Protein AF-A0A1I7XIH5-F1 (afdb_monomer_lite)

Sequence (200 aa):
MGDYDECIDVHHPSDTSYRTQFCWAHIYFPIKELMKAINLPFDDIVSVLNFLPKNLGFDTVCSVTCRQPDKDYSSGFWIVTLTVPYAMFLLFYAVMVPYVDSGPNEAVNIRDATNCRSSWWMNMLYINNVMPYNKECFGISWYLAADTQMFAFSPLFLVPFLFSPILGFTTLFCVLLFSTGISYIDIITLDLPITVVRAM

Organism: Heterorhabditis bacteriophora (NCBI:txid37862)

Structure (mmCIF, N/CA/C/O backbone):
data_AF-A0A1I7XIH5-F1
#
_entry.id   AF-A0A1I7XIH5-F1
#
loop_
_atom_site.group_PDB
_atom_site.id
_atom_site.type_symbol
_atom_site.label_atom_id
_atom_site.label_alt_id
_atom_site.label_comp_id
_atom_site.label_asym_id
_atom_site.label_entity_id
_atom_site.label_seq_id
_atom_site.pdbx_PDB_ins_code
_atom_site.Cartn_x
_atom_site.Cartn_y
_atom_site.Cartn_z
_atom_site.occupancy
_atom_site.B_iso_or_equiv
_atom_site.auth_seq_id
_atom_site.auth_comp_id
_atom_site.auth_asym_id
_atom_site.auth_atom_id
_atom_site.pdbx_PDB_model_num
ATOM 1 N N . MET A 1 1 ? -35.854 24.917 -5.843 1.00 31.05 1 MET A N 1
ATOM 2 C CA . MET A 1 1 ? -35.043 26.023 -6.387 1.00 31.05 1 MET A CA 1
ATOM 3 C C . MET A 1 1 ? -34.839 26.942 -5.210 1.00 31.05 1 MET A C 1
ATOM 5 O O . MET A 1 1 ? -35.836 27.436 -4.700 1.00 31.05 1 MET A O 1
ATOM 9 N N . GLY A 1 2 ? -33.616 26.941 -4.692 1.00 34.19 2 GLY A N 1
ATOM 10 C CA . GLY A 1 2 ? -33.239 27.484 -3.390 1.00 34.19 2 GLY A CA 1
ATOM 11 C C . GLY A 1 2 ? -32.356 28.717 -3.526 1.00 34.19 2 GLY A C 1
ATOM 12 O O . GLY A 1 2 ? -31.719 28.890 -4.566 1.00 34.19 2 GLY A O 1
ATOM 13 N N . ASP A 1 3 ? -32.362 29.556 -2.496 1.00 37.16 3 ASP A N 1
ATOM 14 C CA . ASP A 1 3 ? -31.567 30.786 -2.377 1.00 37.16 3 ASP A CA 1
ATOM 15 C C . ASP A 1 3 ? -30.073 30.469 -2.127 1.00 37.16 3 ASP A C 1
ATOM 17 O O . ASP A 1 3 ? -29.720 29.354 -1.739 1.00 37.16 3 ASP A O 1
ATOM 21 N N . TYR A 1 4 ? -29.171 31.434 -2.331 1.00 40.25 4 TYR A N 1
ATOM 22 C CA . TYR A 1 4 ? -27.710 31.264 -2.170 1.00 40.25 4 TYR A CA 1
ATOM 23 C C . TYR A 1 4 ? -27.315 30.852 -0.763 1.00 40.25 4 TYR A C 1
ATOM 25 O O . TYR A 1 4 ? -26.388 30.056 -0.579 1.00 40.25 4 TYR A O 1
ATOM 33 N N . ASP A 1 5 ? -28.058 31.366 0.208 1.00 45.81 5 ASP A N 1
ATOM 34 C CA . ASP A 1 5 ? -27.865 31.064 1.613 1.00 45.81 5 ASP A CA 1
ATOM 35 C C . ASP A 1 5 ? -28.153 29.579 1.904 1.00 45.81 5 ASP A C 1
ATOM 37 O O . ASP A 1 5 ? -27.484 28.983 2.741 1.00 45.81 5 ASP A O 1
ATOM 41 N N . GLU A 1 6 ? -29.021 28.918 1.127 1.00 45.53 6 GLU A N 1
ATOM 42 C CA . GLU A 1 6 ? -29.318 27.483 1.255 1.00 45.53 6 GLU A CA 1
ATOM 43 C C . GLU A 1 6 ? -28.162 26.590 0.751 1.00 45.53 6 GLU A C 1
ATOM 45 O O . GLU A 1 6 ? -28.003 25.460 1.210 1.00 45.53 6 GLU A O 1
ATOM 50 N N . CYS A 1 7 ? -27.304 27.086 -0.157 1.00 44.97 7 CYS A N 1
ATOM 51 C CA . CYS A 1 7 ? -26.112 26.355 -0.620 1.00 44.97 7 CYS A CA 1
ATOM 52 C C . CYS A 1 7 ? -24.898 26.509 0.331 1.00 44.97 7 CYS A C 1
ATOM 54 O O . CYS A 1 7 ? -23.935 25.750 0.195 1.00 44.97 7 CYS A O 1
ATOM 56 N N . ILE A 1 8 ? -24.924 27.466 1.274 1.00 46.41 8 ILE A N 1
ATOM 57 C CA . ILE A 1 8 ? -23.844 27.740 2.247 1.00 46.41 8 ILE A CA 1
ATOM 58 C C . ILE A 1 8 ? -24.244 27.377 3.689 1.00 46.41 8 ILE A C 1
ATOM 60 O O . ILE A 1 8 ? -23.355 27.182 4.524 1.00 46.41 8 ILE A O 1
ATOM 64 N N . ASP A 1 9 ? -25.537 27.236 3.998 1.00 45.25 9 ASP A N 1
ATOM 65 C CA . ASP A 1 9 ? -25.994 26.908 5.350 1.00 45.25 9 ASP A CA 1
ATOM 66 C C . ASP A 1 9 ? -25.655 25.453 5.726 1.00 45.25 9 ASP A C 1
ATOM 68 O O . ASP A 1 9 ? -26.374 24.492 5.447 1.00 45.25 9 ASP A O 1
ATOM 72 N N . VAL A 1 10 ? -24.504 25.278 6.377 1.00 46.66 10 VAL A N 1
ATOM 73 C CA . VAL A 1 10 ? -24.191 24.066 7.134 1.00 46.66 10 VAL A CA 1
ATOM 74 C C . VAL A 1 10 ? -25.014 24.131 8.418 1.00 46.66 10 VAL A C 1
ATOM 76 O O . VAL A 1 10 ? -24.566 24.686 9.423 1.00 46.66 10 VAL A O 1
ATOM 79 N N . HIS A 1 11 ? -26.223 23.564 8.388 1.00 42.41 11 HIS A N 1
ATOM 80 C CA . HIS A 1 11 ? -27.073 23.493 9.573 1.00 42.41 11 HIS A CA 1
ATOM 81 C C . HIS A 1 11 ? -26.318 22.874 10.764 1.00 42.41 11 HIS A C 1
ATOM 83 O O . HIS A 1 11 ? -25.737 21.787 10.689 1.00 42.41 11 HIS A O 1
ATOM 89 N N . HIS A 1 12 ? -26.325 23.610 11.876 1.00 37.91 12 HIS A N 1
ATOM 90 C CA . HIS A 1 12 ? -25.643 23.279 13.124 1.00 37.91 12 HIS A CA 1
ATOM 91 C C . HIS A 1 12 ? -26.155 21.931 13.698 1.00 37.91 12 HIS A C 1
ATOM 93 O O . HIS A 1 12 ? -27.359 21.668 13.645 1.00 37.91 12 HIS A O 1
ATOM 99 N N . PRO A 1 13 ? -25.292 21.078 14.291 1.00 41.97 13 PRO A N 1
ATOM 100 C CA . PRO A 1 13 ? -25.592 19.689 14.683 1.00 41.97 13 PRO A CA 1
ATOM 101 C C . PRO A 1 13 ? -26.491 19.545 15.932 1.00 41.97 13 PRO A C 1
ATOM 103 O O . PRO A 1 13 ? -26.307 18.640 16.746 1.00 41.97 13 PRO A O 1
ATOM 106 N N . SER A 1 14 ? -27.467 20.432 16.129 1.00 43.81 14 SER A N 1
ATOM 107 C CA . SER A 1 14 ? -28.438 20.352 17.231 1.00 43.81 14 SER A CA 1
ATOM 108 C C . SER A 1 14 ? -29.747 19.651 16.862 1.00 43.81 14 SER A C 1
ATOM 110 O O . SER A 1 14 ? -30.594 19.483 17.736 1.00 43.81 14 SER A O 1
ATOM 112 N N . ASP A 1 15 ? -29.930 19.232 15.607 1.00 42.62 15 ASP A N 1
ATOM 113 C CA . ASP A 1 15 ? -31.139 18.521 15.180 1.00 42.62 15 ASP A CA 1
ATOM 114 C C . ASP A 1 15 ? -30.955 16.997 15.270 1.00 42.62 15 ASP A C 1
ATOM 116 O O . ASP A 1 15 ? -30.007 16.438 14.747 1.00 42.62 15 ASP A O 1
ATOM 120 N N . THR A 1 16 ? -31.836 16.258 15.931 1.00 48.81 16 THR A N 1
ATOM 121 C CA . THR A 1 16 ? -31.592 14.825 16.237 1.00 48.81 16 THR A CA 1
ATOM 122 C C . THR A 1 16 ? -31.682 13.878 15.024 1.00 48.81 16 THR A C 1
ATOM 124 O O . THR A 1 16 ? -31.567 12.661 15.172 1.00 48.81 16 THR A O 1
ATOM 127 N N . SER A 1 17 ? -31.842 14.426 13.814 1.00 47.03 17 SER A N 1
ATOM 128 C CA . SER A 1 17 ? -32.007 13.697 12.552 1.00 47.03 17 SER A CA 1
ATOM 129 C C . SER A 1 17 ? -30.838 13.839 11.558 1.00 47.03 17 SER A C 1
ATOM 131 O O . SER A 1 17 ? -30.953 13.343 10.431 1.00 47.03 17 SER A O 1
ATOM 133 N N . TYR A 1 18 ? -29.700 14.454 11.913 1.00 42.59 18 TYR A N 1
ATOM 134 C CA . TYR A 1 18 ? -28.521 14.406 11.034 1.00 42.59 18 TYR A CA 1
ATOM 135 C C . TYR A 1 18 ? -27.809 13.051 11.179 1.00 42.59 18 TYR A C 1
ATOM 137 O O . TYR A 1 18 ? -27.074 12.772 12.121 1.00 42.59 18 TYR A O 1
ATOM 145 N N . ARG A 1 19 ? -28.008 12.165 10.206 1.00 45.25 19 ARG A N 1
ATOM 146 C CA . ARG A 1 19 ? -26.971 11.190 9.843 1.00 45.25 19 ARG A CA 1
ATOM 147 C C . ARG A 1 19 ? -26.076 11.883 8.820 1.00 45.25 19 ARG A C 1
ATOM 149 O O . ARG A 1 19 ? -26.601 12.581 7.962 1.00 45.25 19 ARG A O 1
ATOM 156 N N . THR A 1 20 ? -24.756 11.741 8.916 1.00 47.66 20 THR A N 1
ATOM 157 C CA . THR A 1 20 ? -23.795 12.397 8.011 1.00 47.66 20 THR A CA 1
ATOM 158 C C . THR A 1 20 ? -24.092 12.041 6.547 1.00 47.66 20 THR A C 1
ATOM 160 O O . THR A 1 20 ? -23.787 10.943 6.085 1.00 47.66 20 THR A O 1
ATOM 163 N N . GLN A 1 21 ? -24.728 12.952 5.808 1.00 52.88 21 GLN A N 1
ATOM 164 C CA . GLN A 1 21 ? -24.995 12.801 4.377 1.00 52.88 21 GLN A CA 1
ATOM 165 C C . GLN A 1 21 ? -23.862 13.466 3.592 1.00 52.88 21 GLN A C 1
ATOM 167 O O . GLN A 1 21 ? -23.550 14.634 3.809 1.00 52.88 21 GLN A O 1
ATOM 172 N N . PHE A 1 22 ? -23.233 12.727 2.675 1.00 56.59 22 PHE A N 1
ATOM 173 C CA . PHE A 1 22 ? -22.307 13.323 1.712 1.00 56.59 22 PHE A CA 1
ATOM 174 C C . PHE A 1 22 ? -23.126 14.023 0.620 1.00 56.59 22 PHE A C 1
ATOM 176 O O . PHE A 1 22 ? -23.793 13.359 -0.182 1.00 56.59 22 PHE A O 1
ATOM 183 N N . CYS A 1 23 ? -23.090 15.355 0.607 1.00 55.44 23 CYS A N 1
ATOM 184 C CA . CYS A 1 23 ? -23.729 16.191 -0.405 1.00 55.44 23 CYS A CA 1
ATOM 185 C C . CYS A 1 23 ? -22.670 16.879 -1.272 1.00 55.44 23 CYS A C 1
ATOM 187 O O . CYS A 1 23 ? -21.629 17.306 -0.776 1.00 55.44 23 CYS A O 1
ATOM 189 N N . TRP A 1 24 ? -22.946 16.990 -2.569 1.00 57.72 24 TRP A N 1
ATOM 190 C CA . TRP A 1 24 ? -22.106 17.695 -3.537 1.00 57.72 24 TRP A CA 1
ATOM 191 C C . TRP A 1 24 ? -22.908 18.848 -4.139 1.00 57.72 24 TRP A C 1
ATOM 193 O O . TRP A 1 24 ? -24.058 18.657 -4.546 1.00 57.72 24 TRP A O 1
ATOM 203 N N . ALA A 1 25 ? -22.297 20.028 -4.225 1.00 59.75 25 ALA A N 1
ATOM 204 C CA . ALA A 1 25 ? -22.871 21.185 -4.900 1.00 59.75 25 ALA A CA 1
ATOM 205 C C . ALA A 1 25 ? -22.299 21.298 -6.319 1.00 59.75 25 ALA A C 1
ATOM 207 O O . ALA A 1 25 ? -21.084 21.374 -6.507 1.00 59.75 25 ALA A O 1
ATOM 208 N N . HIS A 1 26 ? -23.175 21.314 -7.322 1.00 55.91 26 HIS A N 1
ATOM 209 C CA . HIS A 1 26 ? -22.804 21.609 -8.702 1.00 55.91 26 HIS A CA 1
ATOM 210 C C . HIS A 1 26 ? -23.087 23.079 -9.001 1.00 55.91 26 HIS A C 1
ATOM 212 O O . HIS A 1 26 ? -24.231 23.520 -8.895 1.00 55.91 26 HIS A O 1
ATOM 218 N N . ILE A 1 27 ? -22.041 23.812 -9.389 1.00 62.09 27 ILE A N 1
ATOM 219 C CA . ILE A 1 27 ? -22.113 25.223 -9.777 1.00 62.09 27 ILE A CA 1
ATOM 220 C C . ILE A 1 27 ? -22.010 25.299 -11.305 1.00 62.09 27 ILE A C 1
ATOM 222 O O . ILE A 1 27 ? -20.981 24.942 -11.882 1.00 62.09 27 ILE A O 1
ATOM 226 N N . TYR A 1 28 ? -23.071 25.753 -11.972 1.00 57.47 28 TYR A N 1
ATOM 227 C CA . TYR A 1 28 ? -23.119 25.885 -13.431 1.00 57.47 28 TYR A CA 1
ATOM 228 C C . TYR A 1 28 ? -22.802 27.314 -13.893 1.00 57.47 28 TYR A C 1
ATOM 230 O O . TYR A 1 28 ? -23.638 28.208 -13.816 1.00 57.47 28 TYR A O 1
ATOM 238 N N . PHE A 1 29 ? -21.612 27.543 -14.452 1.00 55.81 29 PHE A N 1
ATOM 239 C CA . PHE A 1 29 ? -21.270 28.853 -15.017 1.00 55.81 29 PHE A CA 1
ATOM 240 C C . PHE A 1 29 ? -21.945 29.089 -16.385 1.00 55.81 29 PHE A C 1
ATOM 242 O O . PHE A 1 29 ? -21.773 28.273 -17.298 1.00 55.81 29 PHE A O 1
ATOM 249 N N . PRO A 1 30 ? -22.651 30.220 -16.604 1.00 58.69 30 PRO A N 1
ATOM 250 C CA . PRO A 1 30 ? -23.205 30.571 -17.910 1.00 58.69 30 PRO A CA 1
ATOM 251 C C . PRO A 1 30 ? -22.104 31.111 -18.840 1.00 58.69 30 PRO A C 1
ATOM 253 O O . PRO A 1 30 ? -21.985 32.311 -19.081 1.00 58.69 30 PRO A O 1
ATOM 256 N N . ILE A 1 31 ? -21.294 30.207 -19.404 1.00 53.94 31 ILE A N 1
ATOM 257 C CA . ILE A 1 31 ? -20.135 30.543 -20.257 1.00 53.94 31 ILE A CA 1
ATOM 258 C C . ILE A 1 31 ? -20.532 31.423 -21.463 1.00 53.94 31 ILE A C 1
ATOM 260 O O . ILE A 1 31 ? -19.758 32.279 -21.882 1.00 53.94 31 ILE A O 1
ATOM 264 N N . LYS A 1 32 ? -21.749 31.275 -22.009 1.00 51.66 32 LYS A N 1
ATOM 265 C CA . LYS A 1 32 ? -22.222 32.049 -23.177 1.00 51.66 32 LYS A CA 1
ATOM 266 C C . LYS A 1 32 ? -22.369 33.549 -22.902 1.00 51.66 32 LYS A C 1
ATOM 268 O O . LYS A 1 32 ? -22.051 34.354 -23.773 1.00 51.66 3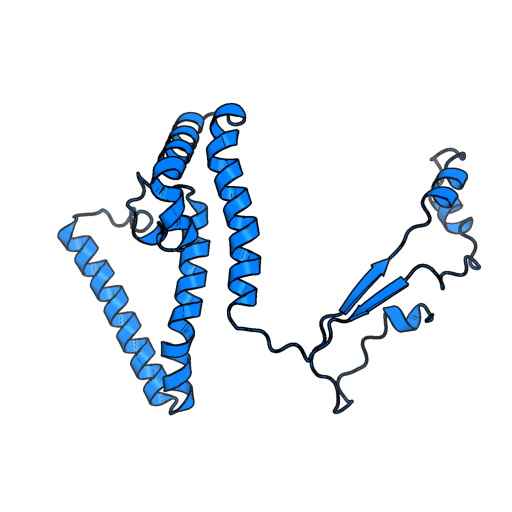2 LYS A O 1
ATOM 273 N N . GLU A 1 33 ? -22.825 33.914 -21.708 1.00 56.19 33 GLU A N 1
ATOM 274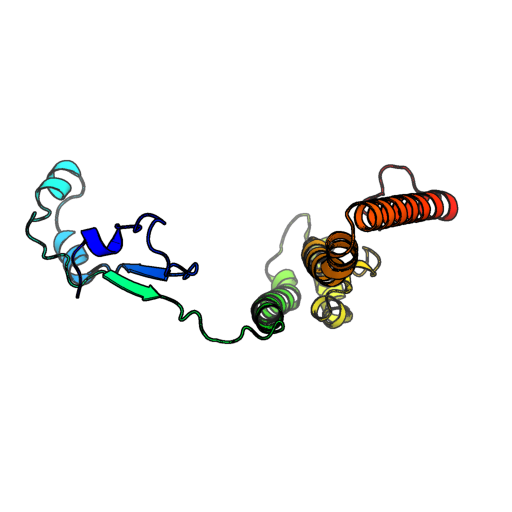 C CA . GLU A 1 33 ? -22.997 35.319 -21.315 1.00 56.19 33 GLU A CA 1
ATOM 275 C C . GLU A 1 33 ? -21.658 35.937 -20.887 1.00 56.19 33 GLU A C 1
ATOM 277 O O . GLU A 1 33 ? -21.371 37.089 -21.203 1.00 56.19 33 GLU A O 1
ATOM 282 N N . LEU A 1 34 ? -20.773 35.129 -20.290 1.00 51.91 34 LEU A N 1
ATOM 283 C CA . LEU A 1 34 ? -19.412 35.528 -19.925 1.00 51.91 34 LEU A CA 1
ATOM 284 C C . LEU A 1 34 ? -18.534 35.776 -21.168 1.00 51.91 34 LEU A C 1
ATOM 286 O O . LEU A 1 34 ? -17.803 36.760 -21.228 1.00 51.91 34 LEU A O 1
ATOM 290 N N . MET A 1 35 ? -18.679 34.955 -22.215 1.00 44.31 35 MET A N 1
ATOM 291 C CA . MET A 1 35 ? -17.999 35.171 -23.499 1.00 44.31 35 MET A CA 1
ATOM 292 C C . MET A 1 35 ? -18.516 36.399 -24.266 1.00 44.31 35 MET A C 1
ATOM 294 O O . MET A 1 35 ? -17.742 37.023 -24.986 1.00 44.31 35 MET A O 1
ATOM 298 N N . LYS A 1 36 ? -19.789 36.792 -24.102 1.00 53.09 36 LYS A N 1
ATOM 299 C CA . LYS A 1 36 ? -20.322 38.042 -24.681 1.00 53.09 36 LYS A CA 1
ATOM 300 C C . LYS A 1 36 ? -19.748 39.296 -24.015 1.00 53.09 36 LYS A C 1
ATOM 302 O O . LYS A 1 36 ? -19.595 40.312 -24.688 1.00 53.09 36 LYS A O 1
ATOM 307 N N . ALA A 1 37 ? -19.427 39.226 -22.723 1.00 50.94 37 ALA A N 1
ATOM 308 C CA . ALA A 1 37 ? -18.891 40.344 -21.947 1.00 50.94 37 ALA A CA 1
ATOM 309 C C . ALA A 1 37 ? -17.383 40.606 -22.174 1.00 50.94 37 ALA A C 1
ATOM 311 O O . ALA A 1 37 ? -16.911 41.705 -21.903 1.00 50.94 37 ALA A O 1
ATOM 312 N N . ILE A 1 38 ? -16.632 39.634 -22.712 1.00 50.06 38 ILE A N 1
ATOM 313 C CA . ILE A 1 38 ? -15.166 39.691 -22.915 1.00 50.06 38 ILE A CA 1
ATOM 314 C C . ILE A 1 38 ? -14.723 40.575 -24.108 1.00 50.06 38 ILE A C 1
ATOM 316 O O . ILE A 1 38 ? -13.533 40.794 -24.307 1.00 50.06 38 ILE A O 1
ATOM 320 N N . ASN A 1 39 ? -15.640 41.185 -24.869 1.00 50.75 39 ASN A N 1
ATOM 321 C CA . ASN A 1 39 ? -15.294 42.123 -25.957 1.00 50.75 39 ASN A CA 1
ATOM 322 C C . ASN A 1 39 ? -14.803 43.520 -25.486 1.00 50.75 39 ASN A C 1
ATOM 324 O O . ASN A 1 39 ? -14.796 44.464 -26.275 1.00 50.75 39 ASN A O 1
ATOM 328 N N . LEU A 1 40 ? -14.388 43.672 -24.224 1.00 50.41 40 LEU A N 1
ATOM 329 C CA . LEU A 1 40 ? -13.819 44.903 -23.660 1.00 50.41 40 LEU A CA 1
ATOM 330 C C . LEU A 1 40 ? -12.330 44.695 -23.306 1.00 50.41 40 LEU A C 1
ATOM 332 O O . LEU A 1 40 ? -11.967 43.614 -22.841 1.00 50.41 40 LEU A O 1
ATOM 336 N N . PRO A 1 41 ? -11.455 45.695 -23.540 1.00 45.06 41 PRO A N 1
ATOM 337 C CA . PRO A 1 41 ? -10.009 45.573 -23.334 1.00 45.06 41 PRO A CA 1
ATOM 338 C C . PRO A 1 41 ? -9.656 45.281 -21.864 1.00 45.06 41 PRO A C 1
ATOM 340 O O . PRO A 1 41 ? -10.273 45.811 -20.944 1.00 45.06 41 PRO A O 1
ATOM 343 N N . PHE A 1 42 ? -8.652 44.423 -21.663 1.00 42.75 42 PHE A N 1
ATOM 344 C CA . PHE A 1 42 ? -8.328 43.700 -20.420 1.00 42.75 42 PHE A CA 1
ATOM 345 C C . PHE A 1 42 ? -7.702 44.550 -19.286 1.00 42.75 42 PHE A C 1
ATOM 347 O O . PHE A 1 42 ? -7.249 43.987 -18.291 1.00 42.75 42 PHE A O 1
ATOM 354 N N . ASP A 1 43 ? -7.655 45.881 -19.413 1.00 41.34 43 ASP A N 1
ATOM 355 C CA . ASP A 1 43 ? -6.784 46.734 -18.583 1.00 41.34 43 ASP A CA 1
ATOM 356 C C . ASP A 1 43 ? -7.406 47.241 -17.265 1.00 41.34 43 ASP A C 1
ATOM 358 O O . ASP A 1 43 ? -6.682 47.771 -16.428 1.00 41.34 43 ASP A O 1
ATOM 362 N N . ASP A 1 44 ? -8.704 47.032 -17.011 1.00 45.59 44 ASP A N 1
ATOM 363 C CA . ASP A 1 44 ? -9.359 47.497 -15.774 1.00 45.59 44 ASP A CA 1
ATOM 364 C C . ASP A 1 44 ? -10.207 46.400 -15.101 1.00 45.59 44 ASP A C 1
ATOM 366 O O . ASP A 1 44 ? -11.441 46.396 -15.156 1.00 45.59 44 ASP A O 1
ATOM 370 N N . ILE A 1 45 ? -9.547 45.478 -14.388 1.00 43.66 45 ILE A N 1
ATOM 371 C CA . ILE A 1 45 ? -10.187 44.437 -13.549 1.00 43.66 45 ILE A CA 1
ATOM 372 C C . ILE A 1 45 ? -11.200 45.036 -12.549 1.00 43.66 45 ILE A C 1
ATOM 374 O O . ILE A 1 45 ? -12.220 44.418 -12.238 1.00 43.66 45 ILE A O 1
ATOM 378 N N . VAL A 1 46 ? -10.967 46.266 -12.079 1.00 43.78 46 VAL A N 1
ATOM 379 C CA . VAL A 1 46 ? -11.850 46.972 -11.133 1.00 43.78 46 VAL A CA 1
ATOM 380 C C . VAL A 1 46 ? -13.154 47.441 -11.800 1.00 43.78 46 VAL A C 1
ATOM 382 O O . VAL A 1 46 ? -14.197 47.487 -11.148 1.00 43.78 46 VAL A O 1
ATOM 385 N N . SER A 1 47 ? -13.142 47.737 -13.103 1.00 45.03 47 SER A N 1
ATOM 386 C CA . SER A 1 47 ? -14.354 48.105 -13.852 1.00 45.03 47 SER A CA 1
ATOM 387 C C . SER A 1 47 ? -15.236 46.886 -14.153 1.00 45.03 47 SER A C 1
ATOM 389 O O . SER A 1 47 ? -16.456 46.967 -14.027 1.00 45.03 47 SER A O 1
ATOM 391 N N . VAL A 1 48 ? -14.624 45.728 -14.430 1.00 47.06 48 VAL A N 1
ATOM 392 C CA . VAL A 1 48 ? -15.307 44.444 -14.671 1.00 47.06 48 VAL A CA 1
ATOM 393 C C . VAL A 1 48 ? -16.048 43.964 -13.419 1.00 47.06 48 VAL A C 1
ATOM 395 O O . VAL A 1 48 ? -17.198 43.534 -13.505 1.00 47.06 48 VAL A O 1
ATOM 398 N N . LEU A 1 49 ? -15.429 44.110 -12.242 1.00 43.97 49 LEU A N 1
ATOM 399 C CA . LEU A 1 49 ? -16.053 43.796 -10.950 1.00 43.97 49 LEU A CA 1
ATOM 400 C C . LEU A 1 49 ? -17.263 44.692 -10.630 1.00 43.97 49 LEU A C 1
ATOM 402 O O . LEU A 1 49 ? -18.206 44.228 -9.996 1.00 43.97 49 LEU A O 1
ATOM 406 N N . ASN A 1 50 ? -17.262 45.948 -11.089 1.00 43.62 50 ASN A N 1
ATOM 407 C CA . ASN A 1 50 ? -18.370 46.890 -10.888 1.00 43.62 50 ASN A CA 1
ATOM 408 C C . ASN A 1 50 ? -19.457 46.809 -11.978 1.00 43.62 50 ASN A C 1
ATOM 410 O O . ASN A 1 50 ? -20.578 47.260 -11.745 1.00 43.62 50 ASN A O 1
ATOM 414 N N . PHE A 1 51 ? -19.144 46.245 -13.152 1.00 45.34 51 PHE A N 1
ATOM 415 C CA . PHE A 1 51 ? -20.101 46.002 -14.239 1.00 45.34 51 PHE A CA 1
ATOM 416 C C . PHE A 1 51 ? -20.878 44.687 -14.069 1.00 45.34 51 PHE A C 1
ATOM 418 O O . PHE A 1 51 ? -21.890 44.488 -14.739 1.00 45.34 51 PHE A O 1
ATOM 425 N N . LEU A 1 52 ? -20.452 43.801 -13.159 1.00 45.53 52 LEU A N 1
ATOM 426 C CA . LEU A 1 52 ? -21.269 42.669 -12.719 1.00 45.53 52 LEU A CA 1
ATOM 427 C C . LEU A 1 52 ? -22.561 43.219 -12.088 1.00 45.53 52 LEU A C 1
ATOM 429 O O . LEU A 1 52 ? -22.509 43.824 -11.012 1.00 45.53 52 LEU A O 1
ATOM 433 N N . PRO A 1 53 ? -23.733 43.056 -12.733 1.00 38.81 53 PRO A N 1
ATOM 434 C CA . PRO A 1 53 ? -24.969 43.597 -12.204 1.00 38.81 53 PRO A CA 1
ATOM 435 C C . PRO A 1 53 ? -25.259 42.875 -10.892 1.00 38.81 53 PRO A C 1
ATOM 437 O O . PRO A 1 53 ? -25.410 41.655 -10.880 1.00 38.81 53 PRO A O 1
ATOM 440 N N . LYS A 1 54 ? -25.440 43.627 -9.802 1.00 41.62 54 LYS A N 1
ATOM 441 C CA . LYS A 1 54 ? -25.944 43.139 -8.499 1.00 41.62 54 LYS A CA 1
ATOM 442 C C . LYS A 1 54 ? -27.339 42.474 -8.567 1.00 41.62 54 LYS A C 1
ATOM 444 O O . LYS A 1 54 ? -27.907 42.150 -7.537 1.00 41.62 54 LYS A O 1
ATOM 449 N N . ASN A 1 55 ? -27.878 42.297 -9.775 1.00 39.50 55 ASN A N 1
ATOM 450 C CA . ASN A 1 55 ? -29.176 41.723 -10.113 1.00 39.50 55 ASN A CA 1
ATOM 451 C C . ASN A 1 55 ? -29.058 40.546 -11.103 1.00 39.50 55 ASN A C 1
ATOM 453 O O . ASN A 1 55 ? -30.047 40.214 -11.759 1.00 39.50 55 ASN A O 1
ATOM 457 N N . LEU A 1 56 ? -27.886 39.911 -11.263 1.00 44.78 56 LEU A N 1
ATOM 458 C CA . LEU A 1 56 ? -27.882 38.578 -11.869 1.00 44.78 56 LEU A CA 1
ATOM 459 C C . LEU A 1 56 ? -28.523 37.622 -10.859 1.00 44.78 56 LEU A C 1
ATOM 461 O O . LEU A 1 56 ? -27.870 37.180 -9.922 1.00 44.78 56 LEU A O 1
ATOM 465 N N . GLY A 1 57 ? -29.824 37.382 -11.048 1.00 38.72 57 GLY A N 1
ATOM 466 C CA . GLY A 1 57 ? -30.604 36.351 -10.376 1.00 38.72 57 GLY A CA 1
ATOM 467 C C . GLY A 1 57 ? -29.861 35.033 -10.492 1.00 38.72 57 GLY A C 1
ATOM 468 O O . GLY A 1 57 ? -29.768 34.409 -11.547 1.00 38.72 57 GLY A O 1
ATOM 469 N N . PHE A 1 58 ? -29.235 34.700 -9.389 1.00 43.62 58 PHE A N 1
ATOM 470 C CA . PHE A 1 58 ? -28.204 33.698 -9.256 1.00 43.62 58 PHE A CA 1
ATOM 471 C C . PHE A 1 58 ? -28.911 32.332 -8.984 1.00 43.62 58 PHE A C 1
ATOM 473 O O . PHE A 1 58 ? -28.299 31.267 -9.042 1.00 43.62 58 PHE A O 1
ATOM 480 N N . ASP A 1 59 ? -30.238 32.336 -8.806 1.00 41.53 59 ASP A N 1
ATOM 481 C CA . ASP A 1 59 ? -31.133 31.245 -8.377 1.00 41.53 59 ASP A CA 1
ATOM 482 C C . ASP A 1 59 ? -31.187 29.992 -9.279 1.00 41.53 59 ASP A C 1
ATOM 484 O O . ASP A 1 59 ? -31.773 28.977 -8.901 1.00 41.53 59 ASP A O 1
ATOM 488 N N . THR A 1 60 ? -30.590 30.009 -10.476 1.00 44.78 60 THR A N 1
ATOM 489 C CA . THR A 1 60 ? -30.606 28.861 -11.415 1.00 44.78 60 THR A CA 1
ATOM 490 C C . THR A 1 60 ? -29.274 28.114 -11.546 1.00 44.78 60 THR A C 1
ATOM 492 O O . THR A 1 60 ? -29.155 27.223 -12.386 1.00 44.78 60 THR A O 1
ATOM 495 N N . VAL A 1 61 ? -28.259 28.464 -10.750 1.00 50.84 61 VAL A N 1
ATOM 496 C CA . VAL A 1 61 ? -26.866 28.015 -10.958 1.00 50.84 61 VAL A CA 1
ATOM 497 C C . VAL A 1 61 ? -26.402 26.923 -9.980 1.00 50.84 61 VAL A C 1
ATOM 499 O O . VAL A 1 61 ? -25.428 26.229 -10.279 1.00 50.84 61 VAL A O 1
ATOM 502 N N . CYS A 1 62 ? -27.096 26.714 -8.858 1.00 51.97 62 CYS A N 1
ATOM 503 C CA . CYS A 1 62 ? -26.718 25.735 -7.832 1.00 51.97 62 CYS A CA 1
ATOM 504 C C . CYS A 1 62 ? -27.666 24.519 -7.874 1.00 51.97 62 CYS A C 1
ATOM 506 O O . CYS A 1 62 ? -28.870 24.656 -7.669 1.00 51.97 62 CYS A O 1
ATOM 508 N N . SER A 1 63 ? -27.135 23.318 -8.136 1.00 52.12 63 SER A N 1
ATOM 509 C CA . SER A 1 63 ? -27.851 22.050 -7.913 1.00 52.12 63 SER A CA 1
ATOM 510 C C . SER A 1 63 ? -27.125 21.252 -6.839 1.00 52.12 63 SER A C 1
ATOM 512 O O . SER A 1 63 ? -26.031 20.736 -7.080 1.00 52.12 63 SER A O 1
ATOM 514 N N . VAL A 1 64 ? -27.735 21.123 -5.661 1.00 55.62 64 VAL A N 1
ATOM 515 C CA . VAL A 1 64 ? -27.219 20.275 -4.580 1.00 55.62 64 VAL A CA 1
ATOM 516 C C . VAL A 1 64 ? -27.736 18.859 -4.787 1.00 55.62 64 VAL A C 1
ATOM 518 O O . VAL A 1 64 ? -28.940 18.624 -4.876 1.00 55.62 64 VAL A O 1
ATOM 521 N N . THR A 1 65 ? -26.822 17.899 -4.884 1.00 60.31 65 THR A N 1
ATOM 522 C CA . THR A 1 65 ? -27.170 16.478 -4.938 1.00 60.31 65 THR A CA 1
ATOM 523 C C . THR A 1 65 ? -26.645 15.805 -3.680 1.00 60.31 65 THR A C 1
ATOM 525 O O . THR A 1 65 ? -25.440 15.722 -3.449 1.00 60.31 65 THR A O 1
ATOM 528 N N . CYS A 1 66 ? -27.558 15.347 -2.831 1.00 57.88 66 CYS A N 1
ATOM 529 C CA . CYS A 1 66 ? -27.218 14.585 -1.637 1.00 57.88 66 CYS A CA 1
ATOM 530 C C . CYS A 1 66 ? -27.312 13.093 -1.934 1.00 57.88 66 CYS A C 1
ATOM 532 O O . CYS A 1 66 ? -28.268 12.622 -2.558 1.00 57.88 66 CYS A O 1
ATOM 534 N N . ARG A 1 67 ? -26.309 12.325 -1.502 1.00 60.41 67 ARG A N 1
ATOM 535 C CA . ARG A 1 67 ? -26.377 10.866 -1.586 1.00 60.41 67 ARG A CA 1
ATOM 536 C C . ARG A 1 67 ? -27.356 10.350 -0.526 1.00 60.41 67 ARG A C 1
ATOM 538 O O . ARG A 1 67 ? -27.188 10.623 0.658 1.00 60.41 67 ARG A O 1
ATOM 545 N N . GLN A 1 68 ? -28.355 9.587 -0.966 1.00 54.53 68 GLN A N 1
ATOM 546 C CA . GLN A 1 68 ? -29.322 8.920 -0.092 1.00 54.53 68 GLN A CA 1
ATOM 547 C C . GLN A 1 68 ? -28.618 7.966 0.906 1.00 54.53 68 GLN A C 1
ATOM 549 O O . GLN A 1 68 ? -27.753 7.192 0.479 1.00 54.53 68 GLN A O 1
ATOM 554 N N . PRO A 1 69 ? -28.938 8.029 2.217 1.00 54.66 69 PRO A N 1
ATOM 555 C CA . PRO A 1 69 ? -28.244 7.287 3.279 1.00 54.66 69 PRO A CA 1
ATOM 556 C C . PRO A 1 69 ? -28.618 5.795 3.376 1.00 54.66 69 PRO A C 1
ATOM 558 O O . PRO A 1 69 ? -28.048 5.078 4.192 1.00 54.66 69 PRO A O 1
ATOM 561 N N . ASP A 1 70 ? -29.576 5.327 2.582 1.00 53.19 70 ASP A N 1
ATOM 562 C CA . ASP A 1 70 ? -30.312 4.072 2.774 1.00 53.19 70 ASP A CA 1
ATOM 563 C C . ASP A 1 70 ? -29.962 2.955 1.780 1.00 53.19 70 ASP A C 1
ATOM 565 O O . ASP A 1 70 ? -30.619 1.915 1.756 1.00 53.19 70 ASP A O 1
ATOM 569 N N . LYS A 1 71 ? -28.888 3.097 0.996 1.00 54.44 71 LYS A N 1
ATOM 570 C CA . LYS A 1 71 ? -28.325 1.927 0.311 1.00 54.44 71 LYS A CA 1
ATOM 571 C C . LYS A 1 71 ? -27.363 1.219 1.245 1.00 54.44 71 LYS A C 1
ATOM 573 O O . LYS A 1 71 ? -26.289 1.752 1.520 1.00 54.44 71 LYS A O 1
ATOM 578 N N . ASP A 1 72 ? -27.753 0.020 1.680 1.00 59.66 72 ASP A N 1
ATOM 579 C CA . ASP A 1 72 ? -26.863 -0.960 2.300 1.00 59.66 72 ASP A CA 1
ATOM 580 C C . ASP A 1 72 ? -25.576 -1.022 1.476 1.00 59.66 72 ASP A C 1
ATOM 582 O O . ASP A 1 72 ? -25.540 -1.551 0.358 1.00 59.66 72 ASP A O 1
ATOM 586 N N . TYR A 1 73 ? -24.515 -0.407 2.000 1.00 59.91 73 TYR A N 1
ATOM 587 C CA . TYR A 1 73 ? -23.199 -0.534 1.410 1.00 59.91 73 TYR A CA 1
ATOM 588 C C . TYR A 1 73 ? -22.793 -1.981 1.624 1.00 59.91 73 TYR A C 1
ATOM 590 O O . TYR A 1 73 ? -22.327 -2.364 2.696 1.00 59.91 73 TYR A O 1
ATOM 598 N N . SER A 1 74 ? -22.957 -2.789 0.578 1.00 67.38 74 SER A N 1
ATOM 599 C CA . SER A 1 74 ? -22.195 -4.020 0.464 1.00 67.38 74 SER A CA 1
ATOM 600 C C . SER A 1 74 ? -20.737 -3.639 0.691 1.00 67.38 74 SER A C 1
ATOM 602 O O . SER A 1 74 ? -20.205 -2.762 0.004 1.00 67.38 74 SER A O 1
ATOM 604 N N . SER A 1 75 ? -20.096 -4.264 1.674 1.00 66.56 75 SER A N 1
ATOM 605 C CA . SER A 1 75 ? -18.686 -4.048 2.009 1.00 66.56 75 SER A CA 1
ATOM 606 C C . SER A 1 75 ? -17.766 -4.163 0.782 1.00 66.56 75 SER A C 1
ATOM 608 O O . SER A 1 75 ? -16.698 -3.557 0.756 1.00 66.56 75 SER A O 1
ATOM 610 N N . GLY A 1 76 ? -18.211 -4.850 -0.279 1.00 71.06 76 GLY A N 1
ATOM 611 C CA . GLY A 1 76 ? -17.520 -4.961 -1.565 1.00 71.06 76 GLY A CA 1
ATOM 612 C C . GLY A 1 76 ? -17.632 -3.758 -2.514 1.00 71.06 76 GLY A C 1
ATOM 613 O O . GLY A 1 76 ? -16.874 -3.697 -3.479 1.00 71.06 76 GLY A O 1
ATOM 614 N N . PHE A 1 77 ? -18.515 -2.781 -2.274 1.00 77.12 77 PHE A N 1
ATOM 615 C CA . PHE A 1 77 ? -18.642 -1.596 -3.139 1.00 77.12 77 PHE A CA 1
ATOM 616 C C . PHE A 1 77 ? -17.338 -0.787 -3.198 1.00 77.12 77 PHE A C 1
ATOM 618 O O . PHE A 1 77 ? -16.923 -0.336 -4.268 1.00 77.12 77 PHE A O 1
ATOM 625 N N . TRP A 1 78 ? -16.667 -0.644 -2.055 1.00 71.00 78 TRP A N 1
ATOM 626 C CA . TRP A 1 78 ? -15.396 0.072 -1.944 1.00 71.00 78 TRP A CA 1
ATOM 627 C C . TRP A 1 78 ? -14.274 -0.624 -2.714 1.00 71.00 78 TRP A C 1
ATOM 629 O O . TRP A 1 78 ? -13.486 0.042 -3.380 1.00 71.00 78 TRP A O 1
ATOM 639 N N . ILE A 1 79 ? -14.268 -1.960 -2.697 1.00 77.88 79 ILE A N 1
ATOM 640 C CA . ILE A 1 79 ? -13.301 -2.777 -3.435 1.00 77.88 79 ILE A CA 1
ATOM 641 C C . ILE A 1 79 ? -13.484 -2.544 -4.936 1.00 77.88 79 ILE A C 1
ATOM 643 O O . ILE A 1 79 ? -12.553 -2.123 -5.607 1.00 77.88 79 ILE A O 1
ATOM 647 N N . VAL A 1 80 ? -14.702 -2.704 -5.463 1.00 79.75 80 VAL A N 1
ATOM 648 C CA . VAL A 1 80 ? -14.960 -2.537 -6.906 1.00 79.75 80 VAL A CA 1
ATOM 649 C C . VAL A 1 80 ? -14.654 -1.113 -7.379 1.00 79.75 80 VAL A C 1
ATOM 651 O O . VAL A 1 80 ? -14.062 -0.926 -8.442 1.00 79.75 80 VAL A O 1
ATOM 654 N N . THR A 1 81 ? -15.007 -0.106 -6.578 1.00 82.12 81 THR A N 1
ATOM 655 C CA . THR A 1 81 ? -14.773 1.308 -6.913 1.00 82.12 81 THR A CA 1
ATOM 656 C C . THR A 1 81 ? -13.285 1.639 -7.020 1.00 82.12 81 THR A C 1
ATOM 658 O O . THR A 1 81 ? -12.911 2.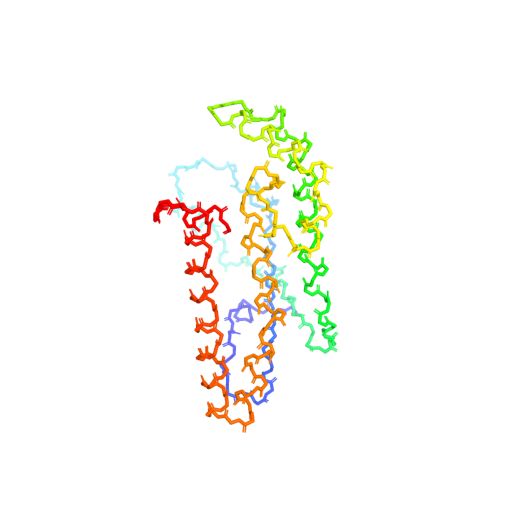483 -7.830 1.00 82.12 81 THR A O 1
ATOM 661 N N . LEU A 1 82 ? -12.435 0.971 -6.239 1.00 84.50 82 LEU A N 1
ATOM 662 C CA . LEU A 1 82 ? -10.994 1.209 -6.214 1.00 84.50 82 LEU A CA 1
ATOM 663 C C . LEU A 1 82 ? -10.226 0.300 -7.189 1.00 84.50 82 LEU A C 1
ATOM 665 O O . LEU A 1 82 ? -9.278 0.747 -7.835 1.00 84.50 82 LEU A O 1
ATOM 669 N N . THR A 1 83 ? -10.660 -0.947 -7.374 1.00 87.50 83 THR A N 1
ATOM 670 C CA . THR A 1 83 ? -9.993 -1.898 -8.274 1.00 87.50 83 THR A CA 1
ATOM 671 C C . THR A 1 83 ? -10.135 -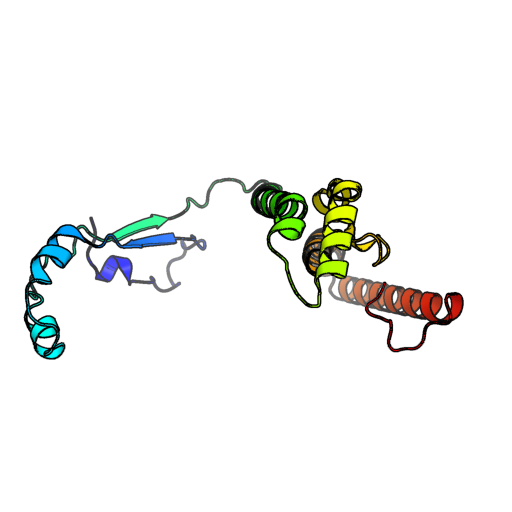1.508 -9.744 1.00 87.50 83 THR A C 1
ATOM 673 O O . THR A 1 83 ? -9.175 -1.650 -10.495 1.00 87.50 83 THR A O 1
ATOM 676 N N . VAL A 1 84 ? -11.276 -0.956 -10.171 1.00 89.50 84 VAL A N 1
ATOM 677 C CA . VAL A 1 84 ? -11.489 -0.529 -11.570 1.00 89.50 84 VAL A CA 1
ATOM 678 C C . VAL A 1 84 ? -10.500 0.560 -12.033 1.00 89.50 84 VAL A C 1
ATOM 680 O O . VAL A 1 84 ? -9.816 0.339 -13.036 1.00 89.50 84 VAL A O 1
ATOM 683 N N . PRO A 1 85 ? -10.362 1.717 -11.352 1.00 91.12 85 PRO A N 1
ATOM 684 C CA . PRO A 1 85 ? -9.392 2.737 -11.751 1.00 91.12 85 PRO A CA 1
ATOM 685 C C . PRO A 1 85 ? -7.949 2.242 -11.632 1.00 91.12 85 PRO A C 1
ATOM 687 O O . PRO A 1 85 ? -7.126 2.554 -12.492 1.00 91.12 85 PRO A O 1
ATOM 690 N N . TYR A 1 86 ? -7.650 1.420 -10.625 1.00 91.25 86 TYR A N 1
ATOM 691 C CA . TYR A 1 86 ? -6.326 0.830 -10.464 1.00 91.25 86 TYR A CA 1
ATOM 692 C C . TYR A 1 86 ? -5.973 -0.129 -11.613 1.00 91.25 86 TYR A C 1
ATOM 694 O O . TYR A 1 86 ? -4.880 -0.048 -12.169 1.00 91.25 86 TYR A O 1
ATOM 702 N N . ALA A 1 87 ? -6.914 -0.967 -12.055 1.00 90.94 87 ALA A N 1
ATOM 703 C CA . ALA A 1 87 ? -6.729 -1.855 -13.201 1.00 90.94 87 ALA A CA 1
ATOM 704 C C . ALA A 1 87 ? -6.483 -1.087 -14.502 1.00 90.94 87 ALA A C 1
ATOM 706 O O . ALA A 1 87 ? -5.584 -1.441 -15.267 1.00 90.94 87 ALA A O 1
ATOM 707 N N . MET A 1 88 ? -7.241 -0.010 -14.735 1.00 92.12 88 MET A N 1
ATOM 708 C CA . MET A 1 88 ? -7.024 0.863 -15.891 1.00 92.12 88 MET A CA 1
ATOM 709 C C . MET A 1 88 ? -5.635 1.505 -15.861 1.00 92.12 88 MET A C 1
ATOM 711 O O . MET A 1 88 ? -4.956 1.535 -16.887 1.00 92.12 88 MET A O 1
ATOM 715 N N . PHE A 1 89 ? -5.190 1.971 -14.692 1.00 91.44 89 PHE A N 1
ATOM 716 C CA . PHE A 1 89 ? -3.856 2.542 -14.532 1.00 91.44 89 PHE A CA 1
ATOM 717 C C . PHE A 1 89 ? -2.751 1.514 -14.798 1.00 91.44 89 PHE A C 1
ATOM 719 O O . PHE A 1 89 ? -1.817 1.811 -15.534 1.00 91.44 89 PHE A O 1
ATOM 726 N N . LEU A 1 90 ? -2.864 0.296 -14.262 1.00 91.06 90 LEU A N 1
ATOM 727 C CA . LEU A 1 90 ? -1.871 -0.756 -14.499 1.00 91.06 90 LEU A CA 1
ATOM 728 C C . LEU A 1 90 ? -1.789 -1.165 -15.970 1.00 91.06 90 LEU A C 1
ATOM 730 O O . LEU A 1 90 ? -0.694 -1.369 -16.492 1.00 91.06 90 LEU A O 1
ATOM 734 N N . LEU A 1 91 ? -2.933 -1.254 -16.652 1.00 91.19 91 LEU A N 1
ATOM 735 C CA . LEU A 1 91 ? -2.971 -1.524 -18.086 1.00 91.19 91 LEU A CA 1
ATOM 736 C C . LEU A 1 91 ? -2.278 -0.402 -18.869 1.00 91.19 91 LEU A C 1
ATOM 738 O O . LEU A 1 91 ? -1.444 -0.671 -19.732 1.00 91.19 91 LEU A O 1
ATOM 742 N N . PHE A 1 92 ? -2.591 0.853 -18.541 1.00 90.19 92 PHE A N 1
ATOM 743 C CA . PHE A 1 92 ? -1.928 2.010 -19.132 1.00 90.19 92 PHE A CA 1
ATOM 744 C C . PHE A 1 92 ? -0.416 1.969 -18.882 1.00 90.19 92 PHE A C 1
ATOM 746 O O . PHE A 1 92 ? 0.358 2.125 -19.823 1.00 90.19 92 PHE A O 1
ATOM 753 N N . TYR A 1 93 ? 0.011 1.677 -17.653 1.00 89.50 93 TYR A N 1
ATOM 754 C CA . TYR A 1 93 ? 1.418 1.584 -17.273 1.00 89.50 93 TYR A CA 1
ATOM 755 C C . TYR A 1 93 ? 2.154 0.490 -18.068 1.00 89.50 93 TYR A C 1
ATOM 757 O O . TYR A 1 93 ? 3.181 0.753 -18.688 1.00 89.50 93 TYR A O 1
ATOM 765 N N . ALA A 1 94 ? 1.592 -0.718 -18.158 1.00 89.50 94 ALA A N 1
ATOM 766 C CA . ALA A 1 94 ? 2.212 -1.848 -18.858 1.00 89.50 94 ALA A CA 1
ATOM 767 C C . ALA A 1 94 ? 2.313 -1.675 -20.392 1.00 89.50 94 ALA A C 1
ATOM 769 O O . ALA A 1 94 ? 3.105 -2.366 -21.054 1.00 89.50 94 ALA A O 1
ATOM 770 N N . VAL A 1 95 ? 1.489 -0.796 -20.975 1.00 90.00 95 VAL A N 1
ATOM 771 C CA . VAL A 1 95 ? 1.420 -0.568 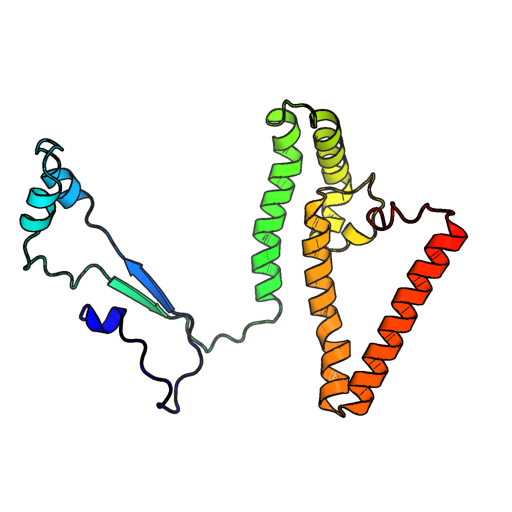-22.427 1.00 90.00 95 VAL A CA 1
ATOM 772 C C . VAL A 1 95 ? 2.130 0.717 -22.843 1.00 90.00 95 VAL A C 1
ATOM 774 O O . VAL A 1 95 ? 2.898 0.671 -23.795 1.00 90.00 95 VAL A O 1
ATOM 777 N N . MET A 1 96 ? 1.897 1.842 -22.162 1.00 88.81 96 MET A N 1
ATOM 778 C CA . MET A 1 96 ? 2.319 3.174 -22.622 1.00 88.81 96 MET A CA 1
ATOM 779 C C . MET A 1 96 ? 3.709 3.590 -22.146 1.00 88.81 96 MET A C 1
ATOM 781 O O . MET A 1 96 ? 4.422 4.251 -22.895 1.00 88.81 96 MET A O 1
ATOM 785 N N . VAL A 1 97 ? 4.122 3.192 -20.941 1.00 86.94 97 VAL A N 1
ATOM 786 C CA . VAL A 1 97 ? 5.434 3.548 -20.367 1.00 86.94 97 VAL A CA 1
ATOM 787 C C . VAL A 1 97 ? 6.613 3.283 -21.310 1.00 86.94 97 VAL A C 1
ATOM 789 O O . VAL A 1 97 ? 7.393 4.213 -21.494 1.00 86.94 97 VAL A O 1
ATOM 792 N N . PRO A 1 98 ? 6.738 2.122 -21.991 1.00 84.44 98 PRO A N 1
ATOM 793 C CA . PRO A 1 98 ? 7.868 1.886 -22.896 1.00 84.44 98 PRO A CA 1
ATOM 794 C C . PRO A 1 98 ? 7.904 2.804 -24.130 1.00 84.44 98 PRO A C 1
ATOM 796 O O . PRO A 1 98 ? 8.903 2.811 -24.839 1.00 84.44 98 PRO A O 1
ATOM 799 N N . TYR A 1 99 ? 6.831 3.548 -24.420 1.00 85.88 99 TYR A N 1
ATOM 800 C CA . TYR A 1 99 ? 6.768 4.487 -25.547 1.00 85.88 99 TYR A CA 1
ATOM 801 C C . TYR A 1 99 ? 6.889 5.954 -25.125 1.00 85.88 99 TYR A C 1
ATOM 803 O O . TYR A 1 99 ? 7.247 6.793 -25.947 1.00 85.88 99 TYR A O 1
ATOM 811 N N . VAL A 1 100 ? 6.534 6.276 -23.878 1.00 84.62 100 VAL A N 1
ATOM 812 C CA . VAL A 1 100 ? 6.460 7.658 -23.376 1.00 84.62 100 VAL A CA 1
ATOM 813 C C . VAL A 1 100 ? 7.685 8.020 -22.540 1.00 84.62 100 VAL A C 1
ATOM 815 O O . VAL A 1 100 ? 8.053 9.191 -22.470 1.00 84.62 100 VAL A O 1
ATOM 818 N N . ASP A 1 101 ? 8.318 7.036 -21.905 1.00 80.50 101 ASP A N 1
ATOM 819 C CA . ASP A 1 101 ? 9.418 7.278 -20.986 1.00 80.50 101 ASP A CA 1
ATOM 820 C C . ASP A 1 101 ? 10.778 7.190 -21.689 1.00 80.50 101 ASP A C 1
ATOM 822 O O . ASP A 1 101 ? 11.336 6.115 -21.885 1.00 80.50 101 ASP A O 1
ATOM 826 N N . SER A 1 102 ? 11.310 8.349 -22.071 1.00 80.12 102 SER A N 1
ATOM 827 C CA . SER A 1 102 ? 12.683 8.508 -22.553 1.00 80.12 102 SER A CA 1
ATOM 828 C C . SER A 1 102 ? 13.457 9.360 -21.549 1.00 80.12 102 SER A C 1
ATOM 830 O O . SER A 1 102 ? 13.248 10.574 -21.463 1.00 80.12 102 SER A O 1
ATOM 832 N N . GLY A 1 103 ? 14.335 8.737 -20.764 1.00 84.56 103 GLY A N 1
ATOM 833 C CA . GLY A 1 103 ? 15.063 9.424 -19.702 1.00 84.56 103 GLY A CA 1
ATOM 834 C C . GLY A 1 103 ? 16.034 8.521 -18.935 1.00 84.56 103 GLY A C 1
ATOM 835 O O . GLY A 1 103 ? 16.163 7.339 -19.238 1.00 84.56 103 GLY A O 1
ATOM 836 N N . PRO A 1 104 ? 16.712 9.048 -17.899 1.00 86.25 104 PRO A N 1
ATOM 837 C CA . PRO A 1 104 ? 17.729 8.307 -17.142 1.00 86.25 104 PRO A CA 1
ATOM 838 C C . PRO A 1 104 ? 17.220 7.018 -16.476 1.00 86.25 104 PRO A C 1
ATOM 840 O O . PRO A 1 104 ? 18.013 6.134 -16.165 1.00 86.25 104 PRO A O 1
ATOM 843 N N . ASN A 1 105 ? 15.904 6.916 -16.261 1.00 83.81 105 ASN A N 1
ATOM 844 C CA . ASN A 1 105 ? 15.244 5.786 -15.604 1.00 83.81 105 ASN A CA 1
ATOM 845 C C . ASN A 1 105 ? 14.557 4.818 -16.586 1.00 83.81 105 ASN A C 1
ATOM 847 O O . ASN A 1 105 ? 13.907 3.874 -16.141 1.00 83.81 105 ASN A O 1
ATOM 851 N N . GLU A 1 106 ? 14.730 5.005 -17.898 1.00 85.56 106 GLU A N 1
ATOM 852 C CA . GLU A 1 106 ? 14.084 4.204 -18.949 1.00 85.56 106 GLU A CA 1
ATOM 853 C C . GLU A 1 106 ? 14.295 2.694 -18.737 1.00 85.56 106 GLU A C 1
ATOM 855 O O . GLU A 1 106 ? 13.347 1.912 -18.759 1.00 85.56 106 GLU A O 1
ATOM 860 N N . ALA A 1 107 ? 15.525 2.265 -18.435 1.00 84.25 107 ALA A N 1
ATOM 861 C CA . ALA A 1 107 ? 15.837 0.849 -18.226 1.00 84.25 107 ALA A CA 1
ATOM 862 C C . ALA A 1 107 ? 15.088 0.226 -17.031 1.00 84.25 107 ALA A C 1
ATOM 864 O O . ALA A 1 107 ? 14.774 -0.966 -17.048 1.00 84.25 107 ALA A O 1
ATOM 865 N N . VAL A 1 108 ? 14.805 1.018 -15.992 1.00 84.38 108 VAL A N 1
ATOM 866 C CA . VAL A 1 108 ? 14.030 0.575 -14.824 1.00 84.38 108 VAL A CA 1
ATOM 867 C C . VAL A 1 108 ? 12.557 0.474 -15.200 1.00 84.38 108 VAL A C 1
ATOM 869 O O . VAL A 1 108 ? 11.950 -0.576 -15.026 1.00 84.38 108 VAL A O 1
ATOM 872 N N . ASN A 1 109 ? 12.015 1.518 -15.821 1.00 85.31 109 ASN A N 1
ATOM 873 C CA . ASN A 1 109 ? 10.603 1.594 -16.177 1.00 85.31 109 ASN A CA 1
ATOM 874 C C . ASN A 1 109 ? 10.199 0.575 -17.260 1.00 85.31 109 ASN A C 1
ATOM 876 O O . ASN A 1 109 ? 9.121 -0.014 -17.184 1.00 85.31 109 ASN A O 1
ATOM 880 N N . ILE A 1 110 ? 11.074 0.278 -18.228 1.00 86.31 110 ILE A N 1
ATOM 881 C CA . ILE A 1 110 ? 10.858 -0.796 -19.214 1.00 86.31 110 ILE A CA 1
ATOM 882 C C . ILE A 1 110 ? 10.846 -2.171 -18.537 1.00 86.31 110 ILE A C 1
ATOM 884 O O . ILE A 1 110 ? 10.017 -3.025 -18.876 1.00 86.31 110 ILE A O 1
ATOM 888 N N . ARG A 1 111 ? 11.750 -2.406 -17.577 1.00 87.62 111 ARG A N 1
ATOM 889 C CA . ARG A 1 111 ? 11.786 -3.659 -16.813 1.00 87.62 111 ARG A CA 1
ATOM 890 C C . ARG A 1 111 ? 10.500 -3.836 -16.009 1.00 87.62 111 ARG A C 1
ATOM 892 O O . ARG A 1 111 ? 9.886 -4.896 -16.098 1.00 87.62 111 ARG A O 1
ATOM 899 N N . ASP A 1 112 ? 10.065 -2.801 -15.304 1.00 87.88 112 ASP A N 1
ATOM 900 C CA . ASP A 1 112 ? 8.869 -2.833 -14.462 1.00 87.88 112 ASP A CA 1
ATOM 901 C C . ASP A 1 112 ? 7.597 -3.021 -15.310 1.00 87.88 112 ASP A C 1
ATOM 903 O O . ASP A 1 112 ? 6.765 -3.881 -15.014 1.00 87.88 112 ASP A O 1
ATOM 907 N N . ALA A 1 113 ? 7.494 -2.347 -16.463 1.00 87.50 113 ALA A N 1
ATOM 908 C CA . ALA A 1 113 ? 6.411 -2.568 -17.425 1.00 87.50 113 ALA A CA 1
ATOM 909 C C . ALA A 1 113 ? 6.397 -4.007 -17.982 1.00 87.50 113 ALA A C 1
ATOM 911 O O . ALA A 1 113 ? 5.328 -4.600 -18.163 1.00 87.50 113 ALA A O 1
ATOM 912 N N . THR A 1 114 ? 7.572 -4.601 -18.220 1.00 88.69 114 THR A N 1
ATOM 913 C CA . THR A 1 114 ? 7.703 -5.998 -18.672 1.00 88.69 114 THR A CA 1
ATOM 914 C C . THR A 1 114 ? 7.281 -6.978 -17.577 1.00 88.69 114 THR A C 1
ATOM 916 O O . THR A 1 114 ? 6.491 -7.889 -17.835 1.00 88.69 114 THR A O 1
ATOM 919 N N . ASN A 1 115 ? 7.734 -6.757 -16.342 1.00 89.06 115 ASN A N 1
ATOM 920 C CA . ASN A 1 115 ? 7.323 -7.525 -15.168 1.00 89.06 115 ASN A CA 1
ATOM 921 C C . ASN A 1 115 ? 5.813 -7.432 -14.940 1.00 89.06 115 ASN A C 1
ATOM 923 O O . ASN A 1 115 ? 5.155 -8.437 -14.655 1.00 89.06 115 ASN A O 1
ATOM 927 N N . CYS A 1 116 ? 5.237 -6.248 -15.152 1.00 89.44 116 CYS A N 1
ATOM 928 C CA . CYS A 1 116 ? 3.811 -6.031 -15.003 1.00 89.44 116 CYS A CA 1
ATOM 929 C C . CYS A 1 116 ? 2.976 -6.932 -15.919 1.00 89.44 116 CYS A C 1
ATOM 931 O O . CYS A 1 116 ? 1.962 -7.476 -15.488 1.00 89.44 116 CYS A O 1
ATOM 933 N N . ARG A 1 117 ? 3.429 -7.195 -17.151 1.00 87.88 117 ARG A N 1
ATOM 934 C CA . ARG A 1 117 ? 2.731 -8.109 -18.077 1.00 87.88 117 ARG A CA 1
ATOM 935 C C . ARG A 1 117 ? 2.672 -9.551 -17.572 1.00 87.88 117 ARG A C 1
ATOM 937 O O . ARG A 1 117 ? 1.722 -10.257 -17.896 1.00 87.88 117 ARG A O 1
ATOM 944 N N . SER A 1 118 ? 3.645 -9.986 -16.771 1.00 88.69 118 SER A N 1
ATOM 945 C CA . SER A 1 118 ? 3.650 -11.324 -16.164 1.00 88.69 118 SER A CA 1
ATOM 946 C C . SER A 1 118 ? 2.891 -11.374 -14.834 1.00 88.69 118 SER A C 1
ATOM 948 O O . SER A 1 118 ? 2.302 -12.403 -14.501 1.00 88.69 118 SER A O 1
ATOM 950 N N . SER A 1 119 ? 2.904 -10.280 -14.070 1.00 87.56 119 SER A N 1
ATOM 951 C CA . SER A 1 119 ? 2.463 -10.264 -12.669 1.00 87.56 119 SER A CA 1
ATOM 952 C C . SER A 1 119 ? 1.269 -9.342 -12.385 1.00 87.56 119 SER A C 1
ATOM 954 O O . SER A 1 119 ? 0.952 -9.070 -11.226 1.00 87.56 119 SER A O 1
ATOM 956 N N . TRP A 1 120 ? 0.574 -8.857 -13.417 1.00 88.19 120 TRP A N 1
ATOM 957 C CA . TRP A 1 120 ? -0.609 -7.992 -13.286 1.00 88.19 120 TRP A CA 1
ATOM 958 C C . TRP A 1 120 ? -1.689 -8.594 -12.375 1.00 88.19 120 TRP A C 1
ATOM 960 O O . TRP A 1 120 ? -2.332 -7.880 -11.609 1.00 88.19 120 TRP A O 1
ATOM 970 N N . TRP A 1 121 ? -1.857 -9.916 -12.411 1.00 88.00 121 TRP A N 1
ATOM 971 C CA . TRP A 1 121 ? -2.869 -10.626 -11.632 1.00 88.00 121 TRP A CA 1
ATOM 972 C C . TRP A 1 121 ? -2.606 -10.551 -10.121 1.00 88.00 121 TRP A C 1
ATOM 974 O O . TRP A 1 121 ? -3.549 -10.440 -9.342 1.00 88.00 121 TRP A O 1
ATOM 984 N N . MET A 1 122 ? -1.338 -10.536 -9.696 1.00 88.00 122 MET A N 1
ATOM 985 C CA . MET A 1 122 ? -0.976 -10.376 -8.281 1.00 88.00 122 MET A CA 1
ATOM 986 C C . MET A 1 122 ? -1.298 -8.971 -7.774 1.00 88.00 122 MET A C 1
ATOM 988 O O . MET A 1 122 ? -1.713 -8.804 -6.631 1.00 88.00 122 MET A O 1
ATOM 992 N N . ASN A 1 123 ? -1.140 -7.973 -8.644 1.00 88.88 123 ASN A N 1
ATOM 993 C CA . ASN A 1 123 ? -1.500 -6.594 -8.343 1.00 88.88 123 ASN A CA 1
ATOM 994 C C . ASN A 1 123 ? -3.027 -6.449 -8.228 1.00 88.88 123 ASN A C 1
ATOM 996 O O . ASN A 1 123 ? -3.512 -5.827 -7.293 1.00 88.88 123 ASN A O 1
ATOM 1000 N N . MET A 1 124 ? -3.801 -7.105 -9.103 1.00 88.00 124 MET A N 1
ATOM 1001 C CA . MET A 1 124 ? -5.272 -7.143 -9.004 1.00 88.00 124 MET A CA 1
ATOM 1002 C C . MET A 1 124 ? -5.789 -7.794 -7.718 1.00 88.00 124 MET A C 1
ATOM 1004 O O . MET A 1 124 ? -6.839 -7.410 -7.212 1.00 88.00 124 MET A O 1
ATOM 1008 N N . LEU A 1 125 ? -5.057 -8.775 -7.195 1.00 88.00 125 LEU A N 1
ATOM 1009 C CA . LEU A 1 125 ? -5.373 -9.436 -5.932 1.00 88.00 125 LEU A CA 1
ATOM 1010 C C . LEU A 1 125 ? -4.790 -8.715 -4.704 1.00 88.00 125 LEU A C 1
ATOM 1012 O O . LEU A 1 125 ? -4.986 -9.200 -3.594 1.00 88.00 125 LEU A O 1
ATOM 1016 N N . TYR A 1 126 ? -4.085 -7.590 -4.878 1.00 88.56 126 TYR A N 1
ATOM 1017 C CA . TYR A 1 126 ? -3.403 -6.854 -3.804 1.00 88.56 126 TYR A CA 1
ATOM 1018 C C . TYR A 1 126 ? -2.418 -7.713 -2.982 1.00 88.56 126 TYR A C 1
ATOM 1020 O O . TYR A 1 126 ? -2.252 -7.536 -1.774 1.00 88.56 126 TYR A O 1
ATOM 1028 N N . ILE A 1 127 ? -1.744 -8.662 -3.639 1.00 89.00 127 ILE A N 1
ATOM 1029 C CA . ILE A 1 127 ? -0.722 -9.545 -3.039 1.00 89.00 127 ILE A CA 1
ATOM 1030 C C . ILE A 1 127 ? 0.675 -9.309 -3.622 1.00 89.00 127 ILE A C 1
ATOM 1032 O O . ILE A 1 127 ? 1.590 -10.105 -3.423 1.00 89.00 127 ILE A O 1
ATOM 1036 N N . ASN A 1 128 ? 0.863 -8.205 -4.344 1.00 88.25 128 ASN A N 1
ATOM 1037 C CA . ASN A 1 128 ? 2.143 -7.834 -4.946 1.00 88.25 128 ASN A CA 1
ATOM 1038 C C . ASN A 1 128 ? 3.256 -7.568 -3.916 1.00 88.25 128 ASN A C 1
ATOM 1040 O O . ASN A 1 128 ? 4.418 -7.642 -4.294 1.00 88.25 128 ASN A O 1
ATOM 1044 N N . ASN A 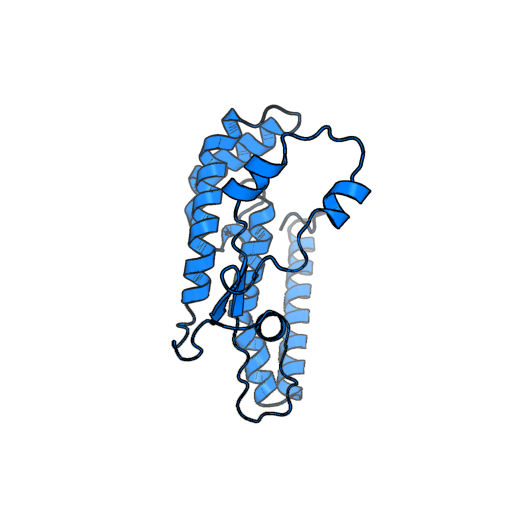1 129 ? 2.924 -7.363 -2.635 1.00 84.81 129 ASN A N 1
ATOM 1045 C CA . ASN A 1 129 ? 3.893 -7.200 -1.539 1.00 84.81 129 ASN A CA 1
ATOM 1046 C C . ASN A 1 129 ? 4.718 -8.457 -1.229 1.00 84.81 129 ASN A C 1
ATOM 1048 O O . ASN A 1 129 ? 5.708 -8.370 -0.525 1.00 84.81 129 ASN A O 1
ATOM 1052 N N . VAL A 1 130 ? 4.313 -9.633 -1.716 1.00 81.81 130 VAL A N 1
ATOM 1053 C CA . VAL A 1 130 ? 5.051 -10.890 -1.481 1.00 81.81 130 VAL A CA 1
ATOM 1054 C C . VAL A 1 130 ? 6.083 -11.144 -2.585 1.00 81.81 130 VAL A C 1
ATOM 1056 O O . VAL A 1 130 ? 6.899 -12.062 -2.500 1.00 81.81 130 VAL A O 1
ATOM 1059 N N . MET A 1 131 ? 6.042 -10.363 -3.666 1.00 79.75 131 MET A N 1
ATOM 1060 C CA . MET A 1 131 ? 6.989 -10.541 -4.751 1.00 79.75 131 MET A CA 1
ATOM 1061 C C . MET A 1 131 ? 8.337 -9.906 -4.435 1.00 79.75 131 MET A C 1
ATOM 1063 O O . MET A 1 131 ? 8.395 -8.826 -3.856 1.00 79.75 131 MET A O 1
ATOM 1067 N N . PRO A 1 132 ? 9.431 -10.531 -4.898 1.00 78.19 132 PRO A N 1
ATOM 1068 C CA . PRO A 1 132 ? 10.734 -9.903 -4.811 1.00 78.19 132 PRO A CA 1
ATOM 1069 C C . PRO A 1 132 ? 10.745 -8.613 -5.642 1.00 78.19 132 PRO A C 1
ATOM 1071 O O . PRO A 1 132 ? 10.182 -8.570 -6.740 1.00 78.19 132 PRO A O 1
ATOM 1074 N N . TYR A 1 133 ? 11.451 -7.595 -5.144 1.00 76.38 133 TYR A N 1
ATOM 1075 C CA . TYR A 1 133 ? 11.573 -6.262 -5.752 1.00 76.38 133 TYR A CA 1
ATOM 1076 C C . TYR A 1 133 ? 11.893 -6.286 -7.259 1.00 76.38 133 TYR A C 1
ATOM 1078 O O . TYR A 1 133 ? 11.426 -5.463 -8.033 1.00 76.38 133 TYR A O 1
ATOM 1086 N N . ASN A 1 134 ? 12.650 -7.278 -7.730 1.00 78.88 134 ASN A N 1
ATOM 1087 C CA . ASN A 1 134 ? 13.007 -7.401 -9.145 1.00 78.88 134 ASN A CA 1
ATOM 1088 C C . ASN A 1 134 ? 11.864 -7.864 -10.072 1.00 78.88 134 ASN A C 1
ATOM 1090 O O . ASN A 1 134 ? 12.068 -7.895 -11.287 1.00 78.88 134 ASN A O 1
ATOM 1094 N N . LYS A 1 135 ? 10.703 -8.251 -9.528 1.00 83.38 135 LYS A N 1
ATOM 1095 C CA . LYS A 1 135 ? 9.524 -8.742 -10.263 1.00 83.38 135 LYS A CA 1
ATOM 1096 C C . LYS A 1 135 ? 8.263 -7.915 -10.008 1.00 83.38 135 LYS A C 1
ATOM 1098 O O . LYS A 1 135 ? 7.186 -8.309 -10.461 1.00 83.38 135 LYS A O 1
ATOM 1103 N N . GLU A 1 136 ? 8.369 -6.796 -9.298 1.00 85.88 136 GLU A N 1
ATOM 1104 C CA . GLU A 1 136 ? 7.227 -5.918 -9.059 1.00 85.88 136 GLU A CA 1
ATOM 1105 C C . GLU A 1 136 ? 6.760 -5.230 -10.355 1.00 85.88 136 GLU A C 1
ATOM 1107 O O . GLU A 1 136 ? 7.543 -5.007 -11.278 1.00 85.88 136 GLU A O 1
ATOM 1112 N N . CYS A 1 137 ? 5.454 -4.956 -10.454 1.00 86.38 137 CYS A N 1
ATOM 1113 C CA . CYS A 1 137 ? 4.880 -4.251 -11.609 1.00 86.38 137 CYS A CA 1
ATOM 1114 C C . CYS A 1 137 ? 5.103 -2.739 -11.503 1.00 86.38 137 CYS A C 1
ATOM 1116 O O . CYS A 1 137 ? 5.469 -2.095 -12.478 1.00 86.38 137 CYS A O 1
ATOM 1118 N N . PHE A 1 138 ? 4.807 -2.166 -10.335 1.00 85.25 138 PHE A N 1
ATOM 1119 C CA . PHE A 1 138 ? 4.870 -0.732 -10.099 1.00 85.25 138 PHE A CA 1
ATOM 1120 C C . PHE A 1 138 ? 5.224 -0.494 -8.639 1.00 85.25 138 PHE A C 1
ATOM 1122 O O . PHE A 1 138 ? 4.424 -0.848 -7.776 1.00 85.25 138 PHE A O 1
ATOM 1129 N N . GLY A 1 139 ? 6.369 0.128 -8.354 1.00 82.25 139 GLY A N 1
ATOM 1130 C CA . GLY A 1 139 ? 6.843 0.292 -6.977 1.00 82.25 139 GLY A CA 1
ATOM 1131 C C . GLY A 1 139 ? 5.764 0.861 -6.053 1.00 82.25 139 GLY A C 1
ATOM 1132 O O . GLY A 1 139 ? 5.363 0.215 -5.103 1.00 82.25 139 GLY A O 1
ATOM 1133 N N . ILE A 1 140 ? 5.146 1.998 -6.380 1.00 84.62 140 ILE A N 1
ATOM 1134 C CA . ILE A 1 140 ? 4.133 2.624 -5.504 1.00 84.62 140 ILE A CA 1
ATOM 1135 C C . ILE A 1 140 ? 2.916 1.715 -5.215 1.00 84.62 140 ILE A C 1
ATOM 1137 O O . ILE A 1 140 ? 2.249 1.893 -4.196 1.00 84.62 140 ILE A O 1
ATOM 1141 N N . SER A 1 141 ? 2.630 0.710 -6.051 1.00 87.75 141 SER A N 1
ATOM 1142 C CA . SER A 1 141 ? 1.504 -0.197 -5.803 1.00 87.75 141 SER A CA 1
ATOM 1143 C C . SER A 1 141 ? 1.639 -1.062 -4.548 1.00 87.75 141 SER A C 1
ATOM 1145 O O . SER A 1 141 ? 0.623 -1.570 -4.069 1.00 87.75 141 SER A O 1
ATOM 1147 N N . TRP A 1 142 ? 2.847 -1.217 -3.990 1.00 87.62 142 TRP A N 1
ATOM 1148 C CA . TRP A 1 142 ? 3.037 -1.955 -2.737 1.00 87.62 142 TRP A CA 1
ATOM 1149 C C . TRP A 1 142 ? 2.241 -1.324 -1.583 1.00 87.62 142 TRP A C 1
ATOM 1151 O O . TRP A 1 142 ? 1.635 -2.017 -0.764 1.00 87.62 142 TRP A O 1
ATOM 1161 N N . TYR A 1 143 ? 2.167 0.012 -1.563 1.00 88.38 143 TYR A N 1
ATOM 1162 C CA . TYR A 1 143 ? 1.463 0.758 -0.523 1.00 88.38 143 TYR A CA 1
ATOM 1163 C C . TYR A 1 143 ? -0.043 0.504 -0.594 1.00 88.38 143 TYR A C 1
ATOM 1165 O O . TYR A 1 143 ? -0.680 0.203 0.410 1.00 88.38 143 TYR A O 1
ATOM 1173 N N . LEU A 1 144 ? -0.597 0.515 -1.810 1.00 89.25 144 LEU A N 1
ATOM 1174 C CA . LEU A 1 144 ? -2.013 0.232 -2.028 1.00 89.25 144 LEU A CA 1
ATOM 1175 C C . LEU A 1 144 ? -2.384 -1.186 -1.572 1.00 89.25 144 LEU A C 1
ATOM 1177 O O . LEU A 1 144 ? -3.419 -1.388 -0.939 1.00 89.25 144 LEU A O 1
ATOM 1181 N N . ALA A 1 145 ? -1.529 -2.169 -1.858 1.00 89.56 145 ALA A N 1
ATOM 1182 C CA . ALA A 1 145 ? -1.721 -3.529 -1.374 1.00 89.56 145 ALA A CA 1
ATOM 1183 C C . ALA A 1 145 ? -1.639 -3.617 0.155 1.00 89.56 145 ALA A C 1
ATOM 1185 O O . ALA A 1 145 ? -2.490 -4.255 0.775 1.00 89.56 145 ALA A O 1
ATOM 1186 N N . ALA A 1 146 ? -0.682 -2.921 0.771 1.00 89.88 146 ALA A N 1
ATOM 1187 C CA . ALA A 1 146 ? -0.535 -2.893 2.222 1.00 89.88 146 ALA A CA 1
ATOM 1188 C C . ALA A 1 146 ? -1.784 -2.310 2.904 1.00 89.88 146 ALA A C 1
ATOM 1190 O O . ALA A 1 146 ? -2.312 -2.922 3.832 1.00 89.88 146 ALA A O 1
ATOM 1191 N N . ASP A 1 147 ? -2.321 -1.201 2.396 1.00 90.81 147 ASP A N 1
ATOM 1192 C CA . ASP A 1 147 ? -3.524 -0.564 2.940 1.00 90.81 147 ASP A CA 1
ATOM 1193 C C . ASP A 1 147 ? -4.744 -1.499 2.900 1.00 90.81 147 ASP A C 1
ATOM 1195 O O . ASP A 1 147 ? -5.481 -1.618 3.883 1.00 90.81 147 ASP A O 1
ATOM 1199 N N . THR A 1 148 ? -4.946 -2.226 1.793 1.00 88.25 148 THR A N 1
ATOM 1200 C CA . THR A 1 148 ? -6.055 -3.194 1.692 1.00 88.25 148 THR A CA 1
ATOM 1201 C C . THR A 1 148 ? -5.906 -4.363 2.669 1.00 88.25 148 THR A C 1
ATOM 1203 O O . THR A 1 148 ? -6.893 -4.803 3.263 1.00 88.25 148 THR A O 1
ATOM 1206 N N . GLN A 1 149 ? -4.676 -4.834 2.895 1.00 90.00 149 GLN A N 1
ATOM 1207 C CA . GLN A 1 149 ? -4.378 -5.891 3.861 1.00 90.00 149 GLN A CA 1
ATOM 1208 C C . GLN A 1 149 ? -4.592 -5.402 5.297 1.00 90.00 149 GLN A C 1
ATOM 1210 O O . GLN A 1 149 ? -5.216 -6.101 6.092 1.00 90.00 149 GLN A O 1
ATOM 1215 N N . MET A 1 150 ? -4.159 -4.183 5.632 1.00 89.75 150 MET A N 1
ATOM 1216 C CA . MET A 1 150 ? -4.410 -3.585 6.948 1.00 89.75 150 MET A CA 1
ATOM 1217 C C . MET A 1 150 ? -5.907 -3.403 7.209 1.00 89.75 150 MET A C 1
ATOM 1219 O O . MET A 1 150 ? -6.375 -3.682 8.313 1.00 89.75 150 MET A O 1
ATOM 1223 N N . PHE A 1 151 ? -6.684 -3.015 6.193 1.00 87.81 151 PHE A N 1
ATOM 1224 C CA . PHE A 1 151 ? -8.141 -2.964 6.299 1.00 87.81 151 PHE A CA 1
ATOM 1225 C C . PHE A 1 151 ? -8.741 -4.353 6.571 1.00 87.81 151 PHE A C 1
ATOM 1227 O O . PHE A 1 151 ? -9.576 -4.494 7.467 1.00 87.81 151 PHE A O 1
ATOM 1234 N N . ALA A 1 152 ? -8.272 -5.389 5.870 1.00 87.81 152 ALA A N 1
ATOM 1235 C CA . ALA A 1 152 ? -8.707 -6.769 6.084 1.00 87.81 152 ALA A CA 1
ATOM 1236 C C . ALA A 1 152 ? -8.315 -7.326 7.468 1.00 87.81 152 ALA A C 1
ATOM 1238 O O . ALA A 1 152 ? -9.082 -8.090 8.054 1.00 87.81 152 ALA A O 1
ATOM 1239 N N . PHE A 1 153 ? -7.163 -6.924 8.016 1.00 90.00 153 PHE A N 1
ATOM 1240 C CA . PHE A 1 153 ? -6.715 -7.300 9.363 1.00 90.00 153 PHE A CA 1
ATOM 1241 C C . PHE A 1 153 ? -7.297 -6.424 10.478 1.00 90.00 153 PHE A C 1
ATOM 1243 O O . PHE A 1 153 ? -7.269 -6.828 11.636 1.00 90.00 153 PHE A O 1
ATOM 1250 N N . SER A 1 154 ? -7.880 -5.264 10.171 1.00 90.81 154 SER A N 1
ATOM 1251 C CA . SER A 1 154 ? -8.501 -4.385 11.170 1.00 90.81 154 SER A CA 1
ATOM 1252 C C . SER A 1 154 ? -9.475 -5.078 12.149 1.00 90.81 154 SER A C 1
ATOM 1254 O O . SER A 1 154 ? -9.353 -4.818 13.352 1.00 90.81 154 SER A O 1
ATOM 1256 N N . PRO A 1 155 ? -10.379 -6.006 11.746 1.00 87.06 155 PRO A N 1
ATOM 1257 C CA . PRO A 1 155 ? -11.241 -6.712 12.696 1.00 87.06 155 PRO A CA 1
ATOM 1258 C C . PRO A 1 155 ? -10.463 -7.565 13.703 1.00 87.06 155 PRO A C 1
ATOM 1260 O O . PRO A 1 155 ? -10.940 -7.746 14.819 1.00 87.06 155 PRO A O 1
ATOM 1263 N N . LEU A 1 156 ? -9.262 -8.047 13.363 1.00 88.69 156 LEU A N 1
ATOM 1264 C CA . LEU A 1 156 ? -8.425 -8.819 14.285 1.00 88.69 156 LEU A CA 1
ATOM 1265 C C . LEU A 1 156 ? -8.021 -7.995 15.512 1.00 88.69 156 LEU A C 1
ATOM 1267 O O . LEU A 1 156 ? -7.895 -8.549 16.598 1.00 88.69 156 LEU A O 1
ATOM 1271 N N . PHE A 1 157 ? -7.853 -6.681 15.351 1.00 87.44 157 PHE A N 1
ATOM 1272 C CA . PHE A 1 157 ? -7.527 -5.766 16.446 1.00 87.44 157 PHE A CA 1
ATOM 1273 C C . PHE A 1 157 ? -8.782 -5.181 17.095 1.00 87.44 157 PHE A C 1
ATOM 1275 O O . PHE A 1 157 ? -8.857 -5.067 18.318 1.00 87.44 157 PHE A O 1
ATOM 1282 N N . LEU A 1 158 ? -9.787 -4.834 16.286 1.00 86.56 158 LEU A N 1
ATOM 1283 C CA . LEU A 1 158 ? -11.012 -4.196 16.764 1.00 86.56 158 LEU A CA 1
ATOM 1284 C C . LEU A 1 158 ? -11.887 -5.153 17.580 1.00 86.56 158 LEU A C 1
ATOM 1286 O O . LEU A 1 158 ? -12.393 -4.764 18.627 1.00 86.56 158 LEU A O 1
ATOM 1290 N N . VAL A 1 159 ? -12.049 -6.408 17.151 1.00 88.50 159 VAL A N 1
ATOM 1291 C CA . VAL A 1 159 ? -12.941 -7.364 17.826 1.00 88.50 159 VAL A CA 1
ATOM 1292 C C . VAL A 1 159 ? -12.489 -7.657 19.268 1.00 88.50 159 VAL A C 1
ATOM 1294 O O . VAL A 1 159 ? -13.307 -7.492 20.171 1.00 88.50 159 VAL A O 1
ATOM 1297 N N . PRO A 1 160 ? -11.218 -8.006 19.556 1.00 86.25 160 PRO A N 1
ATOM 1298 C CA . PRO A 1 160 ? -10.750 -8.200 20.932 1.00 86.25 160 PRO A CA 1
ATOM 1299 C C . PRO A 1 160 ? -10.862 -6.939 21.792 1.00 86.25 160 PRO A C 1
ATOM 1301 O O . PRO A 1 160 ? -11.192 -7.032 22.974 1.00 86.25 160 PRO A O 1
ATOM 1304 N N . PHE A 1 161 ? -10.633 -5.766 21.194 1.00 83.88 161 PHE A N 1
ATOM 1305 C CA . PHE A 1 161 ? -10.731 -4.477 21.876 1.00 83.88 161 PHE A CA 1
ATOM 1306 C C . PHE A 1 161 ? -12.167 -4.162 22.325 1.00 83.88 161 PHE A C 1
ATOM 1308 O O . PHE A 1 161 ? -12.360 -3.591 23.397 1.00 83.88 161 PHE A O 1
ATOM 1315 N N . LEU A 1 162 ? -13.174 -4.587 21.550 1.00 87.06 162 LEU A N 1
ATOM 1316 C CA . LEU A 1 162 ? -14.590 -4.447 21.913 1.00 87.06 162 LEU A CA 1
ATOM 1317 C C . LEU A 1 162 ? -14.994 -5.333 23.100 1.00 87.06 162 LEU A C 1
ATOM 1319 O O . LEU A 1 162 ? -15.869 -4.946 23.871 1.00 87.06 162 LEU A O 1
ATOM 1323 N N . PHE A 1 163 ? -14.372 -6.505 23.267 1.00 85.00 163 PHE A N 1
ATOM 1324 C CA . PHE A 1 163 ? -14.668 -7.401 24.390 1.00 85.00 163 PHE A CA 1
ATOM 1325 C C . PHE A 1 163 ? -13.957 -6.990 25.684 1.00 85.00 163 PHE A C 1
ATOM 1327 O O . PHE A 1 163 ? -14.531 -7.104 26.766 1.00 85.00 163 PHE A O 1
ATOM 1334 N N . SER A 1 164 ? -12.706 -6.530 25.604 1.00 86.69 164 SER A N 1
ATOM 1335 C CA . SER A 1 164 ? -11.976 -5.988 26.752 1.00 86.69 164 SER A CA 1
ATOM 1336 C C . SER A 1 164 ? -10.766 -5.167 26.298 1.00 86.69 164 SER A C 1
ATOM 1338 O O . SER A 1 164 ? -10.016 -5.624 25.430 1.00 86.69 164 SER A O 1
ATOM 1340 N N . PRO A 1 165 ? -10.466 -4.023 26.946 1.00 86.94 165 PRO A N 1
ATOM 1341 C CA . PRO A 1 165 ? -9.259 -3.258 26.638 1.00 86.94 165 PRO A CA 1
ATOM 1342 C C . PRO A 1 165 ? -7.979 -4.075 26.878 1.00 86.94 165 PRO A C 1
ATOM 1344 O O . PRO A 1 165 ? -7.013 -3.931 26.133 1.00 86.94 165 PRO A O 1
ATOM 1347 N N . ILE A 1 166 ? -7.975 -4.977 27.870 1.00 91.06 166 ILE A N 1
ATOM 1348 C CA . ILE A 1 166 ? -6.809 -5.815 28.194 1.00 91.06 166 ILE A CA 1
ATOM 1349 C C . ILE A 1 166 ? -6.511 -6.784 27.045 1.00 91.06 166 ILE A C 1
ATOM 1351 O O . ILE A 1 166 ? -5.367 -6.869 26.608 1.00 91.06 166 ILE A O 1
ATOM 1355 N N . LEU A 1 167 ? -7.539 -7.457 26.511 1.00 89.31 167 LEU A N 1
ATOM 1356 C CA . LEU A 1 167 ? -7.401 -8.367 25.367 1.00 89.31 167 LEU A CA 1
ATOM 1357 C C . LEU A 1 167 ? -6.865 -7.632 24.134 1.00 89.31 167 LEU A C 1
ATOM 1359 O O . LEU A 1 167 ? -5.949 -8.127 23.480 1.00 89.31 167 LEU A O 1
ATOM 1363 N N . GLY A 1 168 ? -7.373 -6.427 23.861 1.00 90.88 168 GLY A N 1
ATOM 1364 C CA . GLY A 1 168 ? -6.859 -5.574 22.791 1.00 90.88 168 GLY A CA 1
ATOM 1365 C C . GLY A 1 168 ? -5.362 -5.280 22.940 1.00 90.88 168 GLY A C 1
ATOM 1366 O O . GLY A 1 168 ? -4.585 -5.568 22.028 1.00 90.88 168 GLY A O 1
ATOM 1367 N N . PHE A 1 169 ? -4.923 -4.798 24.108 1.00 92.50 169 PHE A N 1
ATOM 1368 C CA . PHE A 1 169 ? -3.499 -4.537 24.358 1.00 92.50 169 PHE A CA 1
ATOM 1369 C C . PHE A 1 169 ? -2.633 -5.797 24.253 1.00 92.50 169 PHE A C 1
ATOM 1371 O O . PHE A 1 169 ? -1.540 -5.734 23.689 1.00 92.50 169 PHE A O 1
ATOM 1378 N N . THR A 1 170 ? -3.116 -6.946 24.736 1.00 93.69 170 THR A N 1
ATOM 1379 C CA . THR A 1 170 ? -2.399 -8.220 24.598 1.00 93.69 170 THR A CA 1
ATOM 1380 C C . THR A 1 170 ? -2.219 -8.600 23.129 1.00 93.69 170 THR A C 1
ATOM 1382 O O . THR A 1 170 ? -1.105 -8.923 22.725 1.00 93.69 170 THR A O 1
ATOM 1385 N N . THR A 1 171 ? -3.271 -8.512 22.308 1.00 93.12 171 THR A N 1
ATOM 1386 C CA . THR A 1 171 ? -3.167 -8.839 20.875 1.00 93.12 171 THR A CA 1
ATOM 1387 C C . THR A 1 171 ? -2.188 -7.927 20.135 1.00 93.12 171 THR A C 1
ATOM 1389 O O . THR A 1 171 ? -1.355 -8.424 19.379 1.00 93.12 171 THR A O 1
ATOM 1392 N N . LEU A 1 172 ? -2.206 -6.617 20.409 1.00 91.94 172 LEU A N 1
ATOM 1393 C CA . LEU A 1 172 ? -1.252 -5.664 19.834 1.00 91.94 172 LEU A CA 1
ATOM 1394 C C . LEU A 1 172 ? 0.189 -5.999 20.223 1.00 91.94 172 LEU A C 1
ATOM 1396 O O . LEU A 1 172 ? 1.064 -6.060 19.362 1.00 91.94 172 LEU A O 1
ATOM 1400 N N . PHE A 1 173 ? 0.434 -6.260 21.507 1.00 94.56 173 PHE A N 1
ATOM 1401 C CA . PHE A 1 173 ? 1.767 -6.603 21.995 1.00 94.56 173 PHE A CA 1
ATOM 1402 C C . PHE A 1 173 ? 2.299 -7.892 21.351 1.00 94.56 173 PHE A C 1
ATOM 1404 O O . PHE A 1 173 ? 3.445 -7.931 20.907 1.00 94.56 173 PHE A O 1
ATOM 1411 N N . CYS A 1 174 ? 1.459 -8.923 21.220 1.00 94.19 174 CYS A N 1
ATOM 1412 C CA . CYS A 1 174 ? 1.828 -10.166 20.542 1.00 94.19 174 CYS A CA 1
ATOM 1413 C C . CYS A 1 174 ? 2.203 -9.947 19.069 1.00 94.19 174 CYS A C 1
ATOM 1415 O O . CYS A 1 174 ? 3.220 -10.474 18.623 1.00 94.19 174 CYS A O 1
ATOM 1417 N N . VAL A 1 175 ? 1.424 -9.156 18.323 1.00 92.19 175 VAL A N 1
ATOM 1418 C CA . VAL A 1 175 ? 1.713 -8.868 16.907 1.00 92.19 175 VAL A CA 1
ATOM 1419 C C . VAL A 1 175 ? 2.998 -8.055 16.751 1.00 92.19 175 VAL A C 1
ATOM 1421 O O . VAL A 1 175 ? 3.788 -8.339 15.854 1.00 92.19 175 VAL A O 1
ATOM 1424 N N . LEU A 1 176 ? 3.258 -7.094 17.641 1.00 92.75 176 LEU A N 1
ATOM 1425 C CA . LEU A 1 176 ? 4.496 -6.308 17.621 1.00 92.75 176 LEU A CA 1
ATOM 1426 C C . LEU A 1 176 ? 5.735 -7.183 17.842 1.00 92.75 176 LEU A C 1
ATOM 1428 O O . LEU A 1 176 ? 6.715 -7.073 17.099 1.00 92.75 176 LEU A O 1
ATOM 1432 N N . LEU A 1 177 ? 5.685 -8.077 18.833 1.00 95.62 177 LEU A N 1
ATOM 1433 C CA . LEU A 1 177 ? 6.770 -9.024 19.090 1.00 95.62 177 LEU A CA 1
ATOM 1434 C C . LEU A 1 177 ? 6.979 -9.974 17.912 1.00 95.62 177 LEU A C 1
ATOM 1436 O O . LEU A 1 177 ? 8.117 -10.218 17.519 1.00 95.62 177 LEU A O 1
ATOM 1440 N N . PHE A 1 178 ? 5.891 -10.471 17.324 1.00 93.88 178 PHE A N 1
ATOM 1441 C CA . PHE A 1 178 ? 5.947 -11.338 16.153 1.00 93.88 178 PHE A CA 1
ATOM 1442 C C . PHE A 1 178 ? 6.580 -10.633 14.946 1.00 93.88 178 PHE A C 1
ATOM 1444 O O . PHE A 1 178 ? 7.507 -11.170 14.345 1.00 93.88 178 PHE A O 1
ATOM 1451 N N . SER A 1 179 ? 6.150 -9.405 14.643 1.00 90.25 179 SER A N 1
ATOM 1452 C CA . SER A 1 179 ? 6.695 -8.608 13.539 1.00 90.25 179 SER A CA 1
ATOM 1453 C C . SER A 1 179 ? 8.186 -8.332 13.720 1.00 90.25 179 SER A C 1
ATOM 1455 O O . SER A 1 179 ? 8.962 -8.519 12.790 1.00 90.25 179 SER A O 1
ATOM 1457 N N . THR A 1 180 ? 8.596 -7.921 14.923 1.00 90.94 180 THR A N 1
ATOM 1458 C CA . THR A 1 180 ? 10.009 -7.641 15.225 1.00 90.94 180 THR A CA 1
ATOM 1459 C C . THR A 1 180 ? 10.846 -8.918 15.151 1.00 90.94 180 THR A C 1
ATOM 1461 O O . THR A 1 180 ? 11.974 -8.896 14.664 1.00 90.94 180 THR A O 1
ATOM 1464 N N . GLY A 1 181 ? 10.280 -10.040 15.607 1.00 93.44 181 GLY A N 1
ATOM 1465 C CA . GLY A 1 181 ? 10.907 -11.355 15.543 1.00 93.44 181 GLY A CA 1
ATOM 1466 C C . GLY A 1 181 ? 11.181 -11.802 14.110 1.00 93.44 181 GLY A C 1
ATOM 1467 O O . GLY A 1 181 ? 12.299 -12.217 13.823 1.00 93.44 181 GLY A O 1
ATOM 1468 N N . ILE A 1 182 ? 10.204 -11.660 13.206 1.00 89.19 182 ILE A N 1
ATOM 1469 C CA . ILE A 1 182 ? 10.390 -11.974 11.780 1.00 89.19 182 ILE A CA 1
ATOM 1470 C C . ILE A 1 182 ? 11.501 -11.111 11.185 1.00 89.19 182 ILE A C 1
ATOM 1472 O O . ILE A 1 182 ? 12.459 -11.658 10.649 1.00 89.19 182 ILE A O 1
ATOM 1476 N N . SER A 1 183 ? 11.444 -9.787 11.365 1.00 86.44 183 SER A N 1
ATOM 1477 C CA . SER A 1 183 ? 12.474 -8.897 10.816 1.00 86.44 183 SER A CA 1
ATOM 1478 C C . SER A 1 183 ? 13.873 -9.241 11.331 1.00 86.44 183 SER A C 1
ATOM 1480 O O . SER A 1 183 ? 14.843 -9.181 10.584 1.00 86.44 183 SER A O 1
ATOM 1482 N N . TYR A 1 184 ? 13.995 -9.636 12.600 1.00 88.94 184 TYR A N 1
ATOM 1483 C CA . TYR A 1 184 ? 15.269 -10.069 13.168 1.00 88.94 184 TYR A CA 1
ATOM 1484 C C . TYR A 1 184 ? 15.776 -11.387 12.558 1.00 88.94 184 TYR A C 1
ATOM 1486 O O . TYR A 1 184 ? 16.968 -11.517 12.279 1.00 88.94 184 TYR A O 1
ATOM 1494 N N . ILE A 1 185 ? 14.882 -12.353 12.324 1.00 89.12 185 ILE A N 1
ATOM 1495 C CA . ILE A 1 185 ? 15.213 -13.631 11.676 1.00 89.12 185 ILE A CA 1
ATOM 1496 C C . ILE A 1 185 ? 15.670 -13.401 10.232 1.00 89.12 185 ILE A C 1
ATOM 1498 O O . ILE A 1 185 ? 16.688 -13.961 9.819 1.00 89.12 185 ILE A O 1
ATOM 1502 N N . ASP A 1 186 ? 14.968 -12.555 9.481 1.00 83.88 186 ASP A N 1
ATOM 1503 C CA . ASP A 1 186 ? 15.318 -12.244 8.093 1.00 83.88 186 ASP A CA 1
ATOM 1504 C C . ASP A 1 186 ? 16.706 -11.595 8.005 1.00 83.88 186 ASP A C 1
ATOM 1506 O O . ASP A 1 186 ? 17.517 -11.968 7.160 1.00 83.88 186 ASP A O 1
ATOM 1510 N N . ILE A 1 187 ? 17.038 -10.698 8.941 1.00 84.06 187 ILE A N 1
ATOM 1511 C CA . ILE A 1 187 ? 18.364 -10.063 9.011 1.00 84.06 187 ILE A CA 1
ATOM 1512 C C . ILE A 1 187 ? 19.479 -11.096 9.222 1.00 84.06 187 ILE A C 1
ATOM 1514 O O . ILE A 1 187 ? 20.519 -11.007 8.574 1.00 84.06 187 ILE A O 1
ATOM 1518 N N . ILE A 1 188 ? 19.280 -12.075 10.110 1.00 87.19 188 ILE A N 1
ATOM 1519 C CA . ILE A 1 188 ? 20.304 -13.089 10.415 1.00 87.19 188 ILE A CA 1
ATOM 1520 C C . ILE A 1 188 ? 20.452 -14.102 9.283 1.00 87.19 188 ILE A C 1
ATOM 1522 O O . ILE A 1 188 ? 21.556 -14.555 9.000 1.00 87.19 188 ILE A O 1
ATOM 1526 N N . THR A 1 189 ? 19.345 -14.507 8.666 1.00 87.31 189 THR A N 1
ATOM 1527 C CA . THR A 1 189 ? 19.357 -15.582 7.664 1.00 87.31 189 THR A CA 1
ATOM 1528 C C . THR A 1 189 ? 19.873 -15.126 6.305 1.00 87.31 189 THR A C 1
ATOM 1530 O O . THR A 1 189 ? 20.418 -15.943 5.564 1.00 87.31 189 THR A O 1
ATOM 1533 N N . LEU A 1 190 ? 19.704 -13.846 5.973 1.00 80.69 190 LEU A N 1
ATOM 1534 C CA . LEU A 1 190 ? 20.039 -13.299 4.661 1.00 80.69 190 LEU A CA 1
ATOM 1535 C C . LEU A 1 190 ? 21.259 -12.350 4.683 1.00 80.69 190 LEU A C 1
ATOM 1537 O O . LEU A 1 190 ? 21.580 -11.768 3.647 1.00 80.69 190 LEU A O 1
ATOM 1541 N N . ASP A 1 191 ? 21.932 -12.189 5.834 1.00 81.56 191 ASP A N 1
ATOM 1542 C CA . ASP A 1 191 ? 23.136 -11.354 6.029 1.00 81.56 191 ASP A CA 1
ATOM 1543 C C . ASP A 1 191 ? 23.007 -9.921 5.453 1.00 81.56 191 ASP A C 1
ATOM 1545 O O . ASP A 1 191 ? 23.975 -9.334 4.953 1.00 81.56 191 ASP A O 1
ATOM 1549 N N . LEU A 1 192 ? 21.803 -9.327 5.481 1.00 76.12 192 LEU A N 1
ATOM 1550 C CA . LEU A 1 192 ? 21.605 -8.003 4.883 1.00 76.12 192 LEU A CA 1
ATOM 1551 C C . LEU A 1 192 ? 22.227 -6.899 5.749 1.00 76.12 192 LEU A C 1
ATOM 1553 O O . LEU A 1 192 ? 22.030 -6.869 6.967 1.00 76.12 192 LEU A O 1
ATOM 1557 N N . PRO A 1 193 ? 22.889 -5.901 5.133 1.00 69.25 193 PRO A N 1
ATOM 1558 C CA . PRO A 1 193 ? 23.221 -4.670 5.831 1.00 69.25 193 PRO A CA 1
ATOM 1559 C C . PRO A 1 193 ? 21.939 -3.916 6.228 1.00 69.25 193 PRO A C 1
ATOM 1561 O O . PRO A 1 193 ? 20.951 -3.903 5.500 1.00 69.25 193 PRO A O 1
ATOM 1564 N N . ILE A 1 194 ? 21.969 -3.217 7.368 1.00 62.12 194 ILE A N 1
ATOM 1565 C CA . ILE A 1 194 ? 20.824 -2.483 7.962 1.00 62.12 194 ILE A CA 1
ATOM 1566 C C . ILE A 1 194 ? 20.154 -1.478 6.991 1.00 62.12 194 ILE A C 1
ATOM 1568 O O . ILE A 1 194 ? 19.036 -1.027 7.216 1.00 62.12 194 ILE A O 1
ATOM 1572 N N . THR A 1 195 ? 20.803 -1.126 5.881 1.00 59.25 195 THR A N 1
ATOM 1573 C CA . THR A 1 195 ? 20.316 -0.168 4.882 1.00 59.25 195 THR A CA 1
ATOM 1574 C C . THR A 1 195 ? 19.284 -0.721 3.890 1.00 59.25 195 THR A C 1
ATOM 1576 O O . THR A 1 195 ? 18.644 0.081 3.213 1.00 59.25 195 THR A O 1
ATOM 1579 N N . VAL A 1 196 ? 19.085 -2.044 3.785 1.00 60.06 196 VAL A N 1
ATOM 1580 C CA . VAL A 1 196 ? 18.197 -2.658 2.765 1.00 60.06 196 VAL A CA 1
ATOM 1581 C C . VAL A 1 196 ? 16.809 -3.056 3.275 1.00 60.06 196 VAL A C 1
ATOM 1583 O O . VAL A 1 196 ? 16.070 -3.729 2.567 1.00 60.06 196 VAL A O 1
ATOM 1586 N N . VAL A 1 197 ? 16.391 -2.565 4.446 1.00 56.81 197 VAL A N 1
ATOM 1587 C CA . VAL A 1 197 ? 15.061 -2.842 5.040 1.00 56.81 197 VAL A CA 1
ATOM 1588 C C . VAL A 1 197 ? 13.892 -2.460 4.110 1.00 56.81 197 VAL A C 1
ATOM 1590 O O . VAL A 1 197 ? 12.778 -2.923 4.295 1.00 56.81 197 VAL A O 1
ATOM 1593 N N . ARG A 1 198 ? 14.135 -1.653 3.068 1.00 48.75 198 ARG A N 1
ATOM 1594 C CA . ARG A 1 198 ? 13.135 -1.280 2.053 1.00 48.75 198 ARG A CA 1
ATOM 1595 C C . ARG A 1 198 ? 12.967 -2.290 0.903 1.00 48.75 198 ARG A C 1
ATOM 1597 O O . ARG A 1 198 ? 12.188 -2.016 -0.001 1.00 48.75 198 ARG A O 1
ATOM 1604 N N . ALA A 1 199 ? 13.744 -3.373 0.872 1.00 45.19 199 ALA A N 1
ATOM 1605 C CA . ALA A 1 199 ? 13.764 -4.339 -0.233 1.00 45.19 199 ALA A CA 1
ATOM 1606 C C . ALA A 1 199 ? 13.034 -5.662 0.071 1.00 45.19 199 ALA A C 1
ATOM 1608 O O . ALA A 1 199 ? 13.114 -6.585 -0.744 1.00 45.19 199 ALA A O 1
ATOM 1609 N N . MET A 1 200 ? 12.349 -5.751 1.215 1.00 43.03 200 MET A N 1
ATOM 1610 C CA . MET A 1 200 ? 11.461 -6.860 1.576 1.00 43.03 200 MET A CA 1
ATOM 1611 C C . MET A 1 200 ? 10.046 -6.354 1.798 1.00 43.03 200 MET A C 1
ATOM 1613 O O . MET A 1 200 ? 9.911 -5.262 2.397 1.00 43.03 200 MET A O 1
#

InterPro domains:
  IPR052728 Oxygen and lipid transport regulator [PTHR11161] (80-186)

Radius of gyration: 27.19 Å; chains: 1; bounding box: 58×64×54 Å

Foldseek 3Di:
DDDPCVVVDPDDPPDPPDDPWDKDKFFADPVVVVVVVPPDDPDCPPVVVVPPPPPPPRPPGIDMDIDDPPPPPPPCPVVVVVLVVVLVVLVCQLPCLQPPDDDPCNVVSPQLSVLCVVCVVCLSVLNLCVDFPSNHNDLVSVVVSVVVVCVVCVCVLVVLCVVDVVSNVVSVVVVVVVVVVVVVVCCVVVVDDPVCPVRD

pLDDT: mean 71.48, std 19.45, range [31.05, 95.62]

Secondary structure (DSSP, 8-state):
---HHHHH----TTSTT-----EEEEE---HHHHHHHT-S-TT-HHHHHHHS-TT---TTSEEEEEPPTTS---TTHHHHHHHHHHHHHHHHHHHHHHHH--STTHHHHHHHHHHHHHHHHHHHTT-GGGS-GGG-S-TTHHHHHHHHHHHHHHHHHHHHHHH-HHHHHHHHHHHHHHHHHHHHHHHHHHT--GGGGGG-